Protein AF-A0A7S2ZQN1-F1 (afdb_monomer_lite)

Secondary structure (DSSP, 8-state):
--EEEEE-SSSSSS-EEEEEPPPPTTSPPPPPEEEEE-SSS-EEE-S--S---S-TT--EEEEEEE-SSSSSSPEEEEEESSS--EEE-------S-EEEEEEE-BPP--TTTTTTSTT--STT-EEEEEETTEEEEEESS-SB-TTS-----EEEEEEES-TT--EEEEEE-TTS-EEEEEE-SSSEEEEESB-TT-PPTTEESGGG-EE--TTTSS--SS--

Sequence (224 aa):
HYHVTAGDFNLDGHMDLYVVVQTAFREPRKNDLLLLNQKNGKFKVAGKHGTESPFTFEDGNTAIAFDYNEDGRMDLLVGPRNATWRLYENQTPYFGNDYVIVLVGRPRAGAQQAFANWDRHPMGAVVTVKCGDRKNAQRVGSNGQSHSVSAGTRMHFGIGKCRAEKYSISVDYLGGVSSFRLLTGRNKKVVTGLFYDQCEKGFTGMNCARKVDPCRSSGCPQGR

Structure (mmCIF, N/CA/C/O backbone):
data_AF-A0A7S2ZQN1-F1
#
_entry.id   AF-A0A7S2ZQN1-F1
#
loop_
_atom_site.group_PDB
_atom_site.id
_atom_site.type_symbol
_atom_site.label_atom_id
_atom_site.label_alt_id
_atom_site.label_comp_id
_atom_site.label_asym_id
_atom_site.label_entity_id
_atom_site.label_seq_id
_atom_site.pdbx_PDB_ins_code
_atom_site.Cartn_x
_atom_site.Cartn_y
_atom_site.Cartn_z
_atom_site.occupancy
_atom_site.B_iso_or_equiv
_atom_site.auth_seq_id
_atom_site.auth_comp_id
_atom_site.auth_asym_id
_atom_site.auth_atom_id
_atom_site.pdbx_PDB_model_num
ATOM 1 N N . HIS A 1 1 ? 18.246 -13.317 -5.450 1.00 52.78 1 HIS A N 1
ATOM 2 C CA . HIS A 1 1 ? 17.364 -12.588 -4.528 1.00 52.78 1 HIS A CA 1
ATOM 3 C C . HIS A 1 1 ? 16.303 -11.863 -5.330 1.00 52.78 1 HIS A C 1
ATOM 5 O O . HIS A 1 1 ? 16.648 -11.014 -6.135 1.00 52.78 1 HIS A O 1
ATOM 11 N N . TYR A 1 2 ? 15.038 -12.232 -5.143 1.00 65.00 2 TYR A N 1
ATOM 12 C CA . TYR A 1 2 ? 13.896 -11.490 -5.676 1.00 65.00 2 TYR A CA 1
ATOM 13 C C . TYR A 1 2 ? 13.367 -10.601 -4.556 1.00 65.00 2 TYR A C 1
ATOM 15 O O . TYR A 1 2 ? 13.302 -11.067 -3.419 1.00 65.00 2 TYR A O 1
ATOM 23 N N . HIS A 1 3 ? 13.030 -9.347 -4.851 1.00 81.12 3 HIS A N 1
ATOM 24 C CA . HIS A 1 3 ? 12.374 -8.476 -3.880 1.00 81.12 3 HIS A CA 1
ATOM 25 C C . HIS A 1 3 ? 10.891 -8.373 -4.212 1.00 81.12 3 HIS A C 1
ATOM 27 O O . HIS A 1 3 ? 10.538 -8.213 -5.375 1.00 81.12 3 HIS A O 1
ATOM 33 N N . VAL A 1 4 ? 10.024 -8.457 -3.205 1.00 86.88 4 VAL A N 1
ATOM 34 C CA . VAL A 1 4 ? 8.572 -8.370 -3.387 1.00 86.88 4 VAL A CA 1
ATOM 35 C C . VAL A 1 4 ? 8.020 -7.289 -2.474 1.00 86.88 4 VAL A C 1
ATOM 37 O O . VAL A 1 4 ? 8.396 -7.222 -1.304 1.00 86.88 4 VAL A O 1
ATOM 40 N N . THR A 1 5 ? 7.129 -6.453 -3.000 1.00 87.56 5 THR A N 1
ATOM 41 C CA . THR A 1 5 ? 6.310 -5.536 -2.202 1.00 87.56 5 THR A CA 1
ATOM 42 C C . THR A 1 5 ? 4.838 -5.704 -2.563 1.00 87.56 5 THR A C 1
ATOM 44 O O . THR A 1 5 ? 4.507 -5.969 -3.719 1.00 87.56 5 THR A O 1
ATOM 47 N N . ALA A 1 6 ? 3.963 -5.613 -1.565 1.00 88.75 6 ALA A N 1
ATOM 48 C CA . ALA A 1 6 ? 2.524 -5.748 -1.746 1.00 88.75 6 ALA A CA 1
ATOM 49 C C . ALA A 1 6 ? 1.830 -4.380 -1.711 1.00 88.75 6 ALA A C 1
ATOM 51 O O . ALA A 1 6 ? 2.156 -3.531 -0.879 1.00 88.75 6 ALA A O 1
ATOM 52 N N . GLY A 1 7 ? 0.833 -4.198 -2.573 1.00 87.75 7 GLY A N 1
ATOM 53 C CA . GLY A 1 7 ? 0.007 -2.993 -2.648 1.00 87.75 7 GLY A CA 1
ATOM 54 C C . GLY A 1 7 ? -1.282 -3.265 -3.417 1.00 87.75 7 GLY A C 1
ATOM 55 O O . GLY A 1 7 ? -1.344 -4.230 -4.160 1.00 87.75 7 GLY A O 1
ATOM 56 N N . ASP A 1 8 ? -2.315 -2.449 -3.237 1.00 88.38 8 ASP A N 1
ATOM 57 C CA . ASP A 1 8 ? -3.510 -2.469 -4.096 1.00 88.38 8 ASP A CA 1
ATOM 58 C C . ASP A 1 8 ? -3.247 -1.510 -5.272 1.00 88.38 8 ASP A C 1
ATOM 60 O O . ASP A 1 8 ? -3.527 -0.314 -5.180 1.00 88.38 8 ASP A O 1
ATOM 64 N N . PHE A 1 9 ? -2.564 -1.990 -6.320 1.00 90.38 9 PHE A N 1
ATOM 65 C CA . PHE A 1 9 ? -2.029 -1.128 -7.388 1.00 90.38 9 PHE A CA 1
ATOM 66 C C . PHE A 1 9 ? -3.098 -0.720 -8.405 1.00 90.38 9 PHE A C 1
ATOM 68 O O . PHE A 1 9 ? -2.940 0.300 -9.079 1.00 90.38 9 PHE A O 1
ATOM 75 N N . ASN A 1 10 ? -4.177 -1.499 -8.518 1.00 88.50 10 ASN A N 1
ATOM 76 C CA . ASN A 1 10 ? -5.312 -1.221 -9.401 1.00 88.50 10 ASN A CA 1
ATOM 77 C C . ASN A 1 10 ? -6.567 -0.722 -8.652 1.00 88.50 10 ASN A C 1
ATOM 79 O O . ASN A 1 10 ? -7.604 -0.494 -9.281 1.00 88.50 10 ASN A O 1
ATOM 83 N N . LEU A 1 11 ? -6.466 -0.525 -7.334 1.00 83.06 11 LEU A N 1
ATOM 84 C CA . LEU A 1 11 ? -7.532 -0.060 -6.446 1.00 83.06 11 LEU A CA 1
ATOM 85 C C . LEU A 1 11 ? -8.771 -0.945 -6.430 1.00 83.06 11 LEU A C 1
ATOM 87 O O . LEU A 1 11 ? -9.876 -0.438 -6.240 1.00 83.06 11 LEU A O 1
ATOM 91 N N . ASP A 1 12 ? -8.636 -2.251 -6.631 1.00 83.75 12 ASP A N 1
ATOM 92 C CA . ASP A 1 12 ? -9.769 -3.173 -6.666 1.00 83.75 12 ASP A CA 1
ATOM 93 C C . ASP A 1 12 ? -10.143 -3.764 -5.294 1.00 83.75 12 ASP A C 1
ATOM 95 O O . ASP A 1 12 ? -11.111 -4.536 -5.197 1.00 83.75 12 ASP A O 1
ATOM 99 N N . GLY A 1 13 ? -9.422 -3.357 -4.242 1.00 81.31 13 GLY A N 1
ATOM 100 C CA . GLY A 1 13 ? -9.599 -3.787 -2.859 1.00 81.31 13 GLY A CA 1
ATOM 101 C C . GLY A 1 13 ? -8.808 -5.042 -2.487 1.00 81.31 13 GLY A C 1
ATOM 102 O O . GLY A 1 13 ? -8.934 -5.510 -1.349 1.00 81.31 13 GLY A O 1
ATOM 103 N N . HIS A 1 14 ? -8.016 -5.601 -3.405 1.00 85.81 14 HIS A N 1
ATOM 104 C CA . HIS A 1 14 ? -7.198 -6.787 -3.174 1.00 85.81 14 HIS A CA 1
ATOM 105 C C . HIS A 1 14 ? -5.709 -6.457 -3.268 1.00 85.81 14 HIS A C 1
ATOM 107 O O . HIS A 1 14 ? -5.274 -5.592 -4.013 1.00 85.81 14 HIS A O 1
ATOM 113 N N . MET A 1 15 ? -4.907 -7.161 -2.467 1.00 88.31 15 MET A N 1
ATOM 114 C CA . MET A 1 15 ? -3.458 -6.979 -2.485 1.00 88.31 15 MET A CA 1
ATOM 115 C C . MET A 1 15 ? -2.866 -7.644 -3.728 1.00 88.31 15 MET A C 1
ATOM 117 O O . MET A 1 15 ? -2.947 -8.869 -3.870 1.00 88.31 15 MET A O 1
ATOM 121 N N . ASP A 1 16 ? -2.246 -6.830 -4.569 1.00 92.38 16 ASP A N 1
ATOM 122 C CA . ASP A 1 16 ? -1.384 -7.195 -5.685 1.00 92.38 16 ASP A CA 1
ATOM 123 C C . ASP A 1 16 ? 0.080 -7.293 -5.215 1.00 92.38 16 ASP A C 1
ATOM 125 O O . ASP A 1 16 ? 0.423 -6.923 -4.084 1.00 92.38 16 ASP A O 1
ATOM 129 N N . LEU A 1 17 ? 0.967 -7.785 -6.084 1.00 92.75 17 LEU A N 1
ATOM 130 C CA . LEU A 1 17 ? 2.399 -7.912 -5.796 1.00 92.75 17 LEU A CA 1
ATOM 131 C C . LEU A 1 17 ? 3.239 -7.248 -6.883 1.00 92.75 17 LEU A C 1
ATOM 133 O O . LEU A 1 17 ? 3.029 -7.491 -8.067 1.00 92.75 17 LEU A O 1
ATOM 137 N N . TYR A 1 18 ? 4.250 -6.487 -6.483 1.00 91.94 18 TYR A N 1
ATOM 138 C CA . TYR A 1 18 ? 5.324 -6.040 -7.361 1.00 91.94 18 TYR A CA 1
ATOM 139 C C . TYR A 1 18 ? 6.594 -6.831 -7.048 1.00 91.94 18 TYR A C 1
ATOM 141 O O . TYR A 1 18 ? 7.050 -6.852 -5.902 1.00 91.94 18 TYR A O 1
ATOM 149 N N . VAL A 1 19 ? 7.157 -7.492 -8.057 1.00 90.19 19 VAL A N 1
ATOM 150 C CA . VAL A 1 19 ? 8.314 -8.384 -7.946 1.00 90.19 19 VAL A CA 1
ATOM 151 C C . VAL A 1 19 ? 9.477 -7.806 -8.739 1.00 90.19 19 VAL A C 1
ATOM 153 O O . VAL A 1 19 ? 9.438 -7.753 -9.966 1.00 90.19 19 VAL A O 1
ATOM 156 N N . VAL A 1 20 ? 10.541 -7.429 -8.036 1.00 86.88 20 VAL A N 1
ATOM 157 C CA . VAL A 1 20 ? 11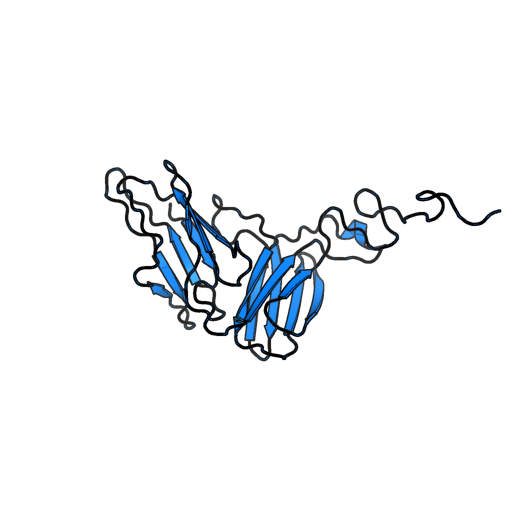.819 -7.057 -8.643 1.00 86.88 20 VAL A CA 1
ATOM 158 C C . VAL A 1 20 ? 12.513 -8.317 -9.140 1.00 86.88 20 VAL A C 1
ATOM 160 O O . VAL A 1 20 ? 12.819 -9.225 -8.354 1.00 86.88 20 VAL A O 1
ATOM 163 N N . VAL A 1 21 ? 12.766 -8.376 -10.445 1.00 85.31 21 VAL A N 1
ATOM 164 C CA . VAL A 1 21 ? 13.368 -9.547 -11.086 1.00 85.31 21 VAL A CA 1
ATOM 165 C C . VAL A 1 21 ? 14.880 -9.384 -11.114 1.00 85.31 21 VAL A C 1
ATOM 167 O O . VAL A 1 21 ? 15.423 -8.483 -11.752 1.00 85.31 21 VAL A O 1
ATOM 170 N N . GLN A 1 22 ? 15.591 -10.293 -10.443 1.00 76.31 22 GLN A N 1
ATOM 171 C CA . GLN A 1 22 ? 17.043 -10.305 -10.537 1.00 76.31 22 GLN A CA 1
ATOM 172 C C . GLN A 1 22 ? 17.482 -10.785 -11.918 1.00 76.31 22 GLN A C 1
ATOM 174 O O . GLN A 1 22 ? 17.030 -11.813 -12.427 1.00 76.31 22 GLN A O 1
ATOM 179 N N . THR A 1 23 ? 18.419 -10.043 -12.491 1.00 74.38 23 THR A N 1
ATOM 180 C CA . THR A 1 23 ? 19.091 -10.399 -13.735 1.00 74.38 23 THR A CA 1
ATOM 181 C C . THR A 1 23 ? 20.452 -11.012 -13.413 1.00 74.38 23 THR A C 1
ATOM 183 O O . THR A 1 23 ? 21.094 -10.625 -12.434 1.00 74.38 23 THR A O 1
ATOM 186 N N . ALA A 1 24 ? 20.867 -12.020 -14.183 1.00 72.50 24 ALA A N 1
ATOM 187 C CA . ALA A 1 24 ? 22.177 -12.635 -14.003 1.00 72.50 24 ALA A CA 1
ATOM 188 C C . ALA A 1 24 ? 23.297 -11.652 -14.388 1.00 72.50 24 ALA A C 1
ATOM 190 O O . ALA A 1 24 ? 23.096 -10.729 -15.175 1.00 72.50 24 ALA A O 1
ATOM 191 N N . PHE A 1 25 ? 24.487 -11.844 -13.820 1.00 67.69 25 PHE A N 1
ATOM 192 C CA . PHE A 1 25 ? 25.634 -10.982 -14.092 1.00 67.69 25 PHE A CA 1
ATOM 193 C C . PHE A 1 25 ? 25.953 -10.964 -15.596 1.00 67.69 25 PHE A C 1
ATOM 195 O O . PHE A 1 25 ? 26.155 -12.025 -16.179 1.00 67.69 25 PHE A O 1
ATOM 202 N N . ARG A 1 26 ? 26.028 -9.762 -16.190 1.00 70.12 26 ARG A N 1
ATOM 203 C CA . ARG A 1 26 ? 26.250 -9.503 -17.632 1.00 70.12 26 ARG A CA 1
ATOM 204 C C . ARG A 1 26 ? 25.096 -9.869 -18.576 1.00 70.12 26 ARG A C 1
ATOM 206 O O . ARG A 1 26 ? 25.279 -9.774 -19.785 1.00 70.12 26 ARG A O 1
ATOM 213 N N . GLU A 1 27 ? 23.919 -10.201 -18.055 1.00 76.38 27 GLU A N 1
ATOM 214 C CA . GLU A 1 27 ? 22.708 -10.338 -18.871 1.00 76.38 27 GLU A CA 1
ATOM 215 C C . GLU A 1 27 ? 21.928 -9.011 -18.942 1.00 76.38 27 GLU A C 1
ATOM 217 O O . GLU A 1 27 ? 21.996 -8.210 -18.004 1.00 76.38 27 GLU A O 1
ATOM 222 N N . PRO A 1 28 ? 21.161 -8.760 -20.020 1.00 75.12 28 PRO A N 1
ATOM 223 C CA . PRO A 1 28 ? 20.266 -7.609 -20.095 1.00 75.12 28 PRO A CA 1
ATOM 224 C C . PRO A 1 28 ? 19.220 -7.622 -18.977 1.00 75.12 28 PRO A C 1
ATOM 226 O O . PRO A 1 28 ? 18.584 -8.656 -18.741 1.00 75.12 28 PRO A O 1
ATOM 229 N N . ARG A 1 29 ? 19.004 -6.471 -18.319 1.00 77.31 29 ARG A N 1
ATOM 230 C CA . ARG A 1 29 ? 17.998 -6.320 -17.255 1.00 77.31 29 ARG A CA 1
ATOM 231 C C . ARG A 1 29 ? 16.632 -6.832 -17.717 1.00 77.31 29 ARG A C 1
ATOM 233 O O . ARG A 1 29 ? 16.057 -6.334 -18.682 1.00 77.31 29 ARG A O 1
ATOM 240 N N . LYS A 1 30 ? 16.098 -7.808 -16.982 1.00 81.50 30 LYS A N 1
ATOM 241 C CA . LYS A 1 30 ? 14.710 -8.252 -17.111 1.00 81.50 30 LYS A CA 1
ATOM 242 C C . LYS A 1 30 ? 13.777 -7.219 -16.487 1.00 81.50 30 LYS A C 1
ATOM 244 O O . LYS A 1 30 ? 14.119 -6.583 -15.490 1.00 81.50 30 LYS A O 1
ATOM 249 N N . ASN A 1 31 ? 12.590 -7.089 -17.070 1.00 85.00 31 ASN A N 1
ATOM 250 C CA . ASN A 1 31 ? 11.539 -6.268 -16.489 1.00 85.00 31 ASN A CA 1
ATOM 251 C C . ASN A 1 31 ? 11.088 -6.868 -15.157 1.00 85.00 31 ASN A C 1
ATOM 253 O O . ASN A 1 31 ? 10.987 -8.090 -15.015 1.00 85.00 31 ASN A O 1
ATOM 257 N N . ASP A 1 32 ? 10.801 -5.983 -14.209 1.00 89.06 32 ASP A N 1
ATOM 258 C CA . ASP A 1 32 ? 10.082 -6.341 -12.995 1.00 89.06 32 ASP A CA 1
ATOM 259 C C . ASP A 1 32 ? 8.665 -6.824 -13.357 1.00 89.06 32 ASP A C 1
ATOM 261 O O . ASP A 1 32 ? 8.220 -6.676 -14.495 1.00 89.06 32 ASP A O 1
ATOM 265 N N . LEU A 1 33 ? 7.966 -7.453 -12.413 1.00 92.00 33 LEU A N 1
ATOM 266 C CA . LEU A 1 33 ? 6.616 -7.969 -12.635 1.00 92.00 33 LEU A CA 1
ATOM 267 C C . LEU A 1 33 ? 5.629 -7.287 -11.699 1.00 92.00 33 LEU A C 1
ATOM 269 O O . LEU A 1 33 ? 5.800 -7.325 -10.483 1.00 92.00 33 LEU A O 1
ATOM 273 N N . LEU A 1 34 ? 4.540 -6.770 -12.256 1.00 94.12 34 LEU A N 1
ATOM 274 C CA . LEU A 1 34 ? 3.336 -6.449 -11.499 1.00 94.12 34 LEU A CA 1
ATOM 275 C C . LEU A 1 34 ? 2.345 -7.615 -11.624 1.00 94.12 34 LEU A C 1
ATOM 277 O O . LEU A 1 34 ? 1.926 -7.975 -12.721 1.00 94.12 34 LEU A O 1
ATOM 281 N N . LEU A 1 35 ? 1.987 -8.230 -10.503 1.00 95.62 35 LEU A N 1
ATOM 282 C CA . LEU A 1 35 ? 1.095 -9.380 -10.402 1.00 95.62 35 LEU A CA 1
ATOM 283 C C . LEU A 1 35 ? -0.235 -8.939 -9.787 1.00 95.62 35 LEU A C 1
ATOM 285 O O . LEU A 1 35 ? -0.306 -8.666 -8.591 1.00 95.62 35 LEU A O 1
ATOM 289 N N . LEU A 1 36 ? -1.290 -8.916 -10.601 1.00 95.00 36 LEU A N 1
ATOM 290 C CA . LEU A 1 36 ? -2.632 -8.502 -10.200 1.00 95.00 36 LEU A CA 1
ATOM 291 C C . LEU A 1 36 ? -3.427 -9.672 -9.626 1.00 95.00 36 LEU A C 1
ATOM 293 O O . LEU A 1 36 ? -3.592 -10.709 -10.284 1.00 95.00 36 LEU A O 1
ATOM 297 N N . ASN A 1 37 ? -3.956 -9.504 -8.423 1.00 94.62 37 ASN A N 1
ATOM 298 C CA . ASN A 1 37 ? -4.732 -10.514 -7.723 1.00 94.62 37 ASN A CA 1
ATOM 299 C C . ASN A 1 37 ? -6.067 -10.775 -8.434 1.00 94.62 37 ASN A C 1
ATOM 301 O O . ASN A 1 37 ? -6.852 -9.868 -8.687 1.00 94.62 37 ASN A O 1
ATOM 305 N N . GLN A 1 38 ? -6.342 -12.037 -8.767 1.00 94.75 38 GLN A N 1
ATOM 306 C CA . GLN A 1 38 ? -7.558 -12.439 -9.485 1.00 94.75 38 GLN A CA 1
ATOM 307 C C . GLN A 1 38 ? -8.692 -12.889 -8.550 1.00 94.75 38 GLN A C 1
ATOM 309 O O . GLN A 1 38 ? -9.687 -13.444 -9.015 1.00 94.75 38 GLN A O 1
ATOM 314 N N . LYS A 1 39 ? -8.563 -12.674 -7.232 1.00 91.12 39 LYS A N 1
ATOM 315 C CA . LYS A 1 39 ? -9.606 -12.951 -6.217 1.00 91.12 39 LYS A CA 1
ATOM 316 C C . LYS A 1 39 ? -9.986 -14.431 -6.081 1.00 91.12 39 LYS A C 1
ATOM 318 O O . LYS A 1 39 ? -10.963 -14.768 -5.425 1.00 91.12 39 LYS A O 1
ATOM 323 N N . ASN A 1 40 ? -9.198 -15.319 -6.680 1.00 92.50 40 ASN A N 1
ATOM 324 C CA . ASN A 1 40 ? -9.400 -16.770 -6.708 1.00 92.50 40 ASN A CA 1
ATOM 325 C C . ASN A 1 40 ? -8.125 -17.539 -6.312 1.00 92.50 40 ASN A C 1
ATOM 327 O O . ASN A 1 40 ? -7.932 -18.686 -6.713 1.00 92.50 40 ASN A O 1
ATOM 331 N N . GLY A 1 41 ? -7.221 -16.879 -5.580 1.00 90.00 41 GLY A N 1
ATOM 332 C CA . GLY A 1 41 ? -5.917 -17.428 -5.198 1.00 90.00 41 GLY A CA 1
ATOM 333 C C . GLY A 1 41 ? -4.877 -17.445 -6.323 1.00 90.00 41 GLY A C 1
ATOM 334 O O . GLY A 1 41 ? -3.782 -17.961 -6.117 1.00 90.00 41 GLY A O 1
ATOM 335 N N . LYS A 1 42 ? -5.188 -16.889 -7.503 1.00 95.75 42 LYS A N 1
ATOM 336 C CA . LYS A 1 42 ? -4.250 -16.752 -8.626 1.00 95.75 42 LYS A CA 1
ATOM 337 C C . LYS A 1 42 ? -3.890 -15.290 -8.874 1.00 95.75 42 LYS A C 1
ATOM 339 O O . LYS A 1 42 ? -4.644 -14.379 -8.535 1.00 95.75 42 LYS A O 1
ATOM 344 N N . PHE A 1 43 ? -2.755 -15.091 -9.537 1.00 96.44 43 PHE A N 1
ATOM 345 C CA . PHE A 1 43 ? -2.292 -13.790 -10.003 1.00 96.44 43 PHE A CA 1
ATOM 346 C C . PHE A 1 43 ? -2.191 -13.766 -11.526 1.00 96.44 43 PHE A C 1
ATOM 348 O O . PHE A 1 43 ? -1.845 -14.770 -12.152 1.00 96.44 43 PHE A O 1
ATOM 355 N N . LYS A 1 44 ? -2.468 -12.604 -12.115 1.00 96.06 44 LYS A N 1
ATOM 356 C CA . LYS A 1 44 ? -2.241 -12.316 -13.530 1.00 96.06 44 LYS A CA 1
ATOM 357 C C . LYS A 1 44 ? -1.079 -11.338 -13.650 1.00 96.06 44 LYS A C 1
ATOM 359 O O . LYS A 1 44 ? -1.096 -10.296 -13.007 1.00 96.06 44 LYS A O 1
ATOM 364 N N . VAL A 1 45 ? -0.102 -11.644 -14.497 1.00 94.69 45 VAL A N 1
ATOM 365 C CA . VAL A 1 45 ? 0.961 -10.690 -14.839 1.00 94.69 45 VAL A CA 1
ATOM 366 C C . VAL A 1 45 ? 0.318 -9.520 -15.588 1.00 94.69 45 VAL A C 1
ATOM 368 O O . VAL A 1 45 ? -0.365 -9.725 -16.598 1.00 94.69 45 VAL A O 1
ATOM 371 N N . ALA A 1 46 ? 0.470 -8.306 -15.063 1.00 91.44 46 ALA A N 1
ATOM 372 C CA . ALA A 1 46 ? 0.107 -7.094 -15.779 1.00 91.44 46 ALA A CA 1
ATOM 373 C C . ALA A 1 46 ? 0.948 -6.999 -17.060 1.00 91.44 46 ALA A C 1
ATOM 375 O O . ALA A 1 46 ? 2.030 -7.573 -17.146 1.00 91.44 46 ALA A O 1
ATOM 376 N N . GLY A 1 47 ? 0.448 -6.295 -18.074 1.00 85.69 47 GLY A N 1
ATOM 377 C CA . GLY A 1 47 ? 1.251 -5.994 -19.259 1.00 85.69 47 GLY A CA 1
ATOM 378 C C . GLY A 1 47 ? 2.385 -5.015 -18.931 1.00 85.69 47 GLY A C 1
ATOM 379 O O . GLY A 1 47 ? 3.019 -5.085 -17.882 1.00 85.69 47 GLY A O 1
ATOM 380 N N . LYS A 1 48 ? 2.613 -4.041 -19.812 1.00 84.06 48 LYS A N 1
ATOM 381 C CA . LYS A 1 48 ? 3.506 -2.921 -19.486 1.00 84.06 48 LYS A CA 1
ATOM 382 C C . LYS A 1 48 ? 2.942 -2.139 -18.298 1.00 84.06 48 LYS A C 1
ATOM 384 O O . LYS A 1 48 ? 1.789 -1.713 -18.350 1.00 84.06 48 LYS A O 1
ATOM 389 N N . HIS A 1 49 ? 3.747 -1.972 -17.253 1.00 87.06 49 HIS A N 1
ATOM 390 C CA . HIS A 1 49 ? 3.381 -1.246 -16.029 1.00 87.06 49 HIS A CA 1
ATOM 391 C C . HIS A 1 49 ? 4.211 0.029 -15.819 1.00 87.06 49 HIS A C 1
ATOM 393 O O . HIS A 1 49 ? 4.011 0.721 -14.827 1.00 87.06 49 HIS A O 1
ATOM 399 N N . GLY A 1 50 ? 5.112 0.372 -16.746 1.00 87.00 50 GLY A N 1
ATOM 400 C CA . GLY A 1 50 ? 5.776 1.679 -16.779 1.00 87.00 50 GLY A CA 1
ATOM 401 C C . GLY A 1 50 ? 6.981 1.822 -15.849 1.00 87.00 50 GLY A C 1
ATOM 402 O O . GLY A 1 50 ? 7.535 2.913 -15.752 1.00 87.00 50 GLY A O 1
ATOM 403 N N . THR A 1 51 ? 7.397 0.750 -15.167 1.00 87.12 51 THR A N 1
ATOM 404 C CA . THR A 1 51 ? 8.591 0.748 -14.298 1.00 87.12 51 THR A CA 1
ATOM 405 C C . THR A 1 51 ? 9.797 0.069 -14.948 1.00 87.12 51 THR A C 1
ATOM 407 O O . THR A 1 51 ? 10.781 -0.260 -14.278 1.00 87.12 51 THR A O 1
ATOM 410 N N . GLU A 1 52 ? 9.731 -0.163 -16.260 1.00 80.75 52 GLU A N 1
ATOM 411 C CA . GLU A 1 52 ? 10.828 -0.720 -17.034 1.00 80.75 52 GLU A CA 1
ATOM 412 C C . GLU A 1 52 ? 12.066 0.186 -16.949 1.00 80.75 52 GLU A C 1
ATOM 414 O O . GLU A 1 52 ? 11.998 1.411 -17.058 1.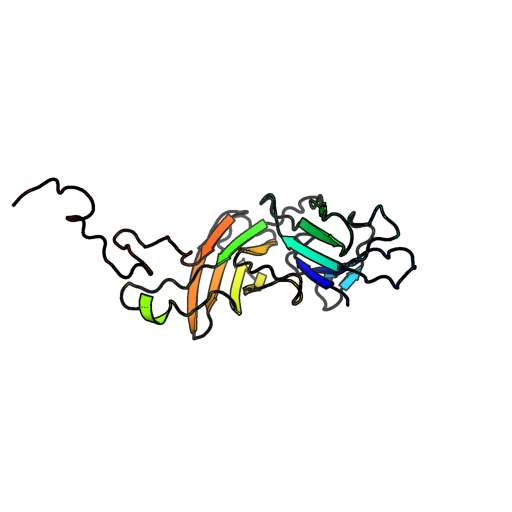00 80.75 52 GLU A O 1
ATOM 419 N N . SER A 1 53 ? 13.230 -0.432 -16.759 1.00 74.75 53 SER A N 1
ATOM 420 C CA . SER A 1 53 ? 14.501 0.288 -16.737 1.00 74.75 53 SER A CA 1
ATOM 421 C C . SER A 1 53 ? 14.831 0.846 -18.114 1.00 74.75 53 SER A C 1
ATOM 423 O O . SER A 1 53 ? 14.893 0.063 -19.064 1.00 74.75 53 SER A O 1
ATOM 425 N N . PRO A 1 54 ? 15.189 2.132 -18.239 1.00 72.81 54 PRO A N 1
ATOM 426 C CA . PRO A 1 54 ? 15.810 2.613 -19.467 1.00 72.81 54 PRO A CA 1
ATOM 427 C C . PRO A 1 54 ? 17.262 2.118 -19.618 1.00 72.81 54 PRO A C 1
ATOM 429 O O . PRO A 1 54 ? 17.856 2.277 -20.680 1.00 72.81 54 PRO A O 1
ATOM 432 N N . PHE A 1 55 ? 17.842 1.505 -18.578 1.00 73.62 55 PHE A N 1
ATOM 433 C CA . PHE A 1 55 ? 19.236 1.061 -18.549 1.00 73.62 55 PHE A CA 1
ATOM 434 C C . PHE A 1 55 ? 19.360 -0.463 -18.504 1.00 73.62 55 PHE A C 1
ATOM 436 O O . PHE A 1 55 ? 18.752 -1.130 -17.662 1.00 73.62 55 PHE A O 1
ATOM 443 N N . THR A 1 56 ? 20.212 -0.998 -19.378 1.00 68.12 56 THR A N 1
ATOM 444 C CA . THR A 1 56 ? 20.404 -2.440 -19.599 1.00 68.12 56 THR A CA 1
ATOM 445 C C . THR A 1 56 ? 21.193 -3.142 -18.489 1.00 68.12 56 THR A C 1
ATOM 447 O O . THR A 1 56 ? 20.988 -4.333 -18.281 1.00 68.12 56 THR A O 1
ATOM 450 N N . PHE A 1 57 ? 22.062 -2.424 -17.766 1.00 68.06 57 PHE A N 1
ATOM 451 C CA . PHE A 1 57 ? 23.018 -2.993 -16.795 1.00 68.06 57 PHE A CA 1
ATOM 452 C C . PHE A 1 57 ? 22.758 -2.572 -15.339 1.00 68.06 57 PHE A C 1
ATOM 454 O O . PHE A 1 57 ? 23.660 -2.583 -14.498 1.00 68.06 57 PHE A O 1
ATOM 461 N N . GLU A 1 58 ? 21.527 -2.168 -15.032 1.00 74.12 58 GLU A N 1
ATOM 462 C CA . GLU A 1 58 ? 21.131 -1.904 -13.651 1.00 74.12 58 GLU A CA 1
ATOM 463 C C . GLU A 1 58 ? 20.788 -3.196 -12.917 1.00 74.12 58 GLU A C 1
ATOM 465 O O . GLU A 1 58 ? 19.986 -4.011 -13.379 1.00 74.12 58 GLU A O 1
ATOM 470 N N . ASP A 1 59 ? 21.344 -3.339 -11.721 1.00 70.25 59 ASP A N 1
ATOM 471 C CA . ASP A 1 59 ? 21.031 -4.451 -10.841 1.00 70.25 59 ASP A CA 1
ATOM 472 C C . ASP A 1 59 ? 19.744 -4.146 -10.075 1.00 70.25 59 ASP A C 1
ATOM 474 O O . ASP A 1 59 ? 19.765 -3.396 -9.093 1.00 70.25 59 ASP A O 1
ATOM 478 N N . GLY A 1 60 ? 18.629 -4.751 -10.492 1.00 68.12 60 GLY A N 1
ATOM 479 C CA . GLY A 1 60 ? 17.379 -4.724 -9.729 1.00 68.12 60 GLY A CA 1
ATOM 480 C C . GLY A 1 60 ? 17.606 -5.199 -8.288 1.00 68.12 60 GLY A C 1
ATOM 481 O O . GLY A 1 60 ? 18.214 -6.248 -8.069 1.00 68.12 60 GLY A O 1
ATOM 482 N N . ASN A 1 61 ? 17.158 -4.409 -7.306 1.00 75.62 61 ASN A N 1
ATOM 483 C CA . ASN A 1 61 ? 17.429 -4.664 -5.888 1.00 75.62 61 ASN A CA 1
ATOM 484 C C . ASN A 1 61 ? 16.182 -4.584 -5.014 1.00 75.62 61 ASN A C 1
ATOM 486 O O . ASN A 1 61 ? 15.798 -5.565 -4.388 1.00 75.62 61 ASN A O 1
ATOM 490 N N . THR A 1 62 ? 15.559 -3.410 -4.957 1.00 82.25 62 THR A N 1
ATOM 491 C CA . THR A 1 62 ? 14.514 -3.102 -3.983 1.00 82.25 62 THR A CA 1
ATOM 492 C C . THR A 1 62 ? 13.395 -2.299 -4.626 1.00 82.25 62 THR A C 1
ATOM 494 O O . THR A 1 62 ? 13.616 -1.511 -5.546 1.00 82.25 62 THR A O 1
ATOM 497 N N . ALA A 1 63 ? 12.185 -2.531 -4.130 1.00 85.62 63 ALA A N 1
ATOM 498 C CA . ALA A 1 63 ? 11.017 -1.728 -4.429 1.00 85.62 63 ALA A CA 1
ATOM 499 C C . ALA A 1 63 ? 10.212 -1.528 -3.144 1.00 85.62 63 ALA A C 1
ATOM 501 O O . ALA A 1 63 ? 10.054 -2.467 -2.358 1.00 85.62 63 ALA A O 1
ATOM 502 N N . ILE A 1 64 ? 9.698 -0.319 -2.950 1.00 86.12 64 ILE A N 1
ATOM 503 C CA . ILE A 1 64 ? 8.830 0.051 -1.834 1.00 86.12 64 ILE A CA 1
ATOM 504 C C . ILE A 1 64 ? 7.536 0.602 -2.421 1.00 86.12 64 ILE A C 1
ATOM 506 O O . ILE A 1 64 ? 7.576 1.527 -3.230 1.00 86.12 64 ILE A O 1
ATOM 510 N N . ALA A 1 65 ? 6.406 0.040 -1.997 1.00 87.88 65 ALA A N 1
ATOM 511 C CA . ALA A 1 65 ? 5.080 0.522 -2.352 1.00 87.88 65 ALA A CA 1
ATOM 512 C C . ALA A 1 65 ? 4.535 1.464 -1.269 1.00 87.88 65 ALA A C 1
ATOM 514 O O . ALA A 1 65 ? 4.468 1.085 -0.094 1.00 87.88 65 ALA A O 1
ATOM 515 N N . PHE A 1 66 ? 4.165 2.685 -1.652 1.00 85.81 66 PHE A N 1
ATOM 516 C CA . PHE A 1 66 ? 3.451 3.636 -0.794 1.00 85.81 66 PHE A CA 1
ATOM 517 C C . PHE A 1 66 ? 2.741 4.698 -1.641 1.00 85.81 66 PHE A C 1
ATOM 519 O O . PHE A 1 66 ? 3.226 5.055 -2.700 1.00 85.81 66 PHE A O 1
ATOM 526 N N . ASP A 1 67 ? 1.616 5.213 -1.154 1.00 86.75 67 ASP A N 1
ATOM 527 C CA . ASP A 1 67 ? 0.896 6.354 -1.740 1.00 86.75 67 ASP A CA 1
ATOM 528 C C . ASP A 1 67 ? 1.607 7.660 -1.327 1.00 86.75 67 ASP A C 1
ATOM 530 O O . ASP A 1 67 ? 1.446 8.115 -0.182 1.00 86.75 67 ASP A O 1
ATOM 534 N N . TYR A 1 68 ? 2.488 8.190 -2.188 1.00 88.12 68 TYR A N 1
ATOM 535 C CA . TYR A 1 68 ? 3.396 9.296 -1.832 1.00 88.12 68 TYR A CA 1
ATOM 536 C C . TYR A 1 68 ? 2.708 10.660 -1.861 1.00 88.12 68 TYR A C 1
ATOM 538 O O . TYR A 1 68 ? 3.061 11.533 -1.065 1.00 88.12 68 TYR A O 1
ATOM 546 N N . ASN A 1 69 ? 1.755 10.846 -2.774 1.00 89.19 69 ASN A N 1
ATOM 547 C CA . ASN A 1 69 ? 1.036 12.104 -2.985 1.00 89.19 69 ASN A CA 1
ATOM 548 C C . ASN A 1 69 ? -0.330 12.138 -2.267 1.00 89.19 69 ASN A C 1
ATOM 550 O O . ASN A 1 69 ? -1.012 13.160 -2.294 1.00 89.19 69 ASN A O 1
ATOM 554 N N . GLU A 1 70 ? -0.686 11.061 -1.561 1.00 84.88 70 GLU A N 1
ATOM 555 C CA . GLU A 1 70 ? -1.932 10.890 -0.805 1.00 84.88 70 GLU A CA 1
ATOM 556 C C . GLU A 1 70 ? -3.198 10.872 -1.681 1.00 84.88 70 GLU A C 1
ATOM 558 O O . GLU A 1 70 ? -4.298 11.167 -1.197 1.00 84.88 70 GLU A O 1
ATOM 563 N N . ASP A 1 71 ? -3.066 10.513 -2.959 1.00 84.44 71 ASP A N 1
ATOM 564 C CA . ASP A 1 71 ? -4.177 10.471 -3.914 1.00 84.44 71 ASP A CA 1
ATOM 565 C C . ASP A 1 71 ? -4.938 9.134 -3.932 1.00 84.44 71 ASP A C 1
ATOM 567 O O . ASP A 1 71 ? -5.947 8.983 -4.637 1.00 84.44 71 ASP A O 1
ATOM 571 N N . GLY A 1 72 ? -4.475 8.186 -3.114 1.00 82.44 72 GLY A N 1
ATOM 572 C CA . GLY A 1 72 ? -5.061 6.870 -2.941 1.00 82.44 72 GLY A CA 1
ATOM 573 C C . GLY A 1 72 ? -4.596 5.832 -3.941 1.00 82.44 72 GLY A C 1
ATOM 574 O O . GLY A 1 72 ? -5.065 4.702 -3.850 1.00 82.44 72 GLY A O 1
ATOM 575 N N . ARG A 1 73 ? -3.721 6.169 -4.894 1.00 87.56 73 ARG A N 1
ATOM 576 C CA . ARG A 1 73 ? -3.054 5.204 -5.770 1.00 87.56 73 ARG A CA 1
ATOM 577 C C . ARG A 1 73 ? -1.741 4.776 -5.129 1.00 87.56 73 ARG A C 1
ATOM 579 O O . ARG A 1 73 ? -1.034 5.555 -4.506 1.00 87.56 73 ARG A O 1
ATOM 586 N N . MET A 1 74 ? -1.431 3.488 -5.236 1.00 89.00 74 MET A N 1
ATOM 587 C CA . MET A 1 74 ? -0.179 2.964 -4.703 1.00 89.00 74 MET A CA 1
ATOM 588 C C . MET A 1 74 ? 0.957 3.245 -5.685 1.00 89.00 74 MET A C 1
ATOM 590 O O . MET A 1 74 ? 0.929 2.709 -6.795 1.00 89.00 74 MET A O 1
ATOM 594 N N . ASP A 1 75 ? 1.947 4.027 -5.265 1.00 91.69 75 ASP A N 1
ATOM 595 C CA . ASP A 1 75 ? 3.136 4.358 -6.052 1.00 91.69 75 ASP A CA 1
ATOM 596 C C . ASP A 1 75 ? 4.306 3.424 -5.735 1.00 91.69 75 ASP A C 1
ATOM 598 O O . ASP A 1 75 ? 4.259 2.619 -4.797 1.00 91.69 75 ASP A O 1
ATOM 602 N N . LEU A 1 76 ? 5.378 3.525 -6.526 1.00 91.19 76 LEU A N 1
ATOM 603 C CA . LEU A 1 76 ? 6.559 2.672 -6.397 1.00 91.19 76 LEU A CA 1
ATOM 604 C C . LEU A 1 76 ? 7.845 3.486 -6.328 1.00 91.19 76 LEU A C 1
ATOM 606 O O . LEU A 1 76 ? 8.185 4.214 -7.253 1.00 91.19 76 LEU A O 1
ATOM 610 N N . LEU A 1 77 ? 8.633 3.277 -5.279 1.00 88.88 77 LEU A N 1
ATOM 611 C CA . LEU A 1 77 ? 10.034 3.681 -5.239 1.00 88.88 77 LEU A CA 1
ATOM 612 C C . LEU A 1 77 ? 10.903 2.460 -5.538 1.00 88.88 77 LEU A C 1
ATOM 614 O O . LEU A 1 77 ? 10.949 1.530 -4.735 1.00 88.88 77 LEU A O 1
ATOM 618 N N . VAL A 1 78 ? 11.592 2.458 -6.678 1.00 87.19 78 VAL A N 1
ATOM 619 C CA . VAL A 1 78 ? 12.455 1.353 -7.119 1.00 87.19 78 VAL A CA 1
ATOM 620 C C . VAL A 1 78 ? 13.912 1.792 -7.067 1.00 87.19 78 VAL A C 1
ATOM 622 O O . VAL A 1 78 ? 14.312 2.766 -7.707 1.00 87.19 78 VAL A O 1
ATOM 625 N N . GLY A 1 79 ? 14.712 1.052 -6.309 1.00 82.38 79 GLY A N 1
ATOM 626 C CA . GLY A 1 79 ? 16.139 1.282 -6.146 1.00 82.38 79 GLY A CA 1
ATOM 627 C C . GLY A 1 79 ? 16.940 0.134 -6.747 1.00 82.38 79 GLY A C 1
ATOM 628 O O . GLY A 1 79 ? 16.819 -0.988 -6.256 1.00 82.38 79 GLY A O 1
ATOM 629 N N . PRO A 1 80 ? 17.759 0.354 -7.784 1.00 76.25 80 PRO A N 1
ATOM 630 C CA . PRO A 1 80 ? 18.807 -0.590 -8.163 1.00 76.25 80 PRO A CA 1
ATOM 631 C C . PRO A 1 80 ? 19.997 -0.515 -7.184 1.00 76.25 80 PRO A C 1
ATOM 633 O O . PRO A 1 80 ? 20.168 0.473 -6.471 1.00 76.25 80 PRO A O 1
ATOM 636 N N . ARG A 1 81 ? 20.846 -1.554 -7.123 1.00 74.62 81 ARG A N 1
ATOM 637 C CA . ARG A 1 81 ? 22.041 -1.558 -6.237 1.00 74.62 81 ARG A CA 1
ATOM 638 C C . ARG A 1 81 ? 23.101 -0.543 -6.655 1.00 74.62 81 ARG A C 1
ATOM 640 O O . ARG A 1 81 ? 23.834 -0.043 -5.810 1.00 74.62 81 ARG A O 1
ATOM 647 N N . ASN A 1 82 ? 23.229 -0.321 -7.956 1.00 75.06 82 ASN A N 1
ATOM 648 C CA . ASN A 1 82 ? 24.373 0.333 -8.588 1.00 75.06 82 ASN A CA 1
ATOM 649 C C . ASN A 1 82 ? 23.986 1.597 -9.370 1.00 75.06 82 ASN A C 1
ATOM 651 O O . ASN A 1 82 ? 24.788 2.087 -10.160 1.00 75.06 82 ASN A O 1
ATOM 655 N N . ALA A 1 83 ? 22.766 2.105 -9.187 1.00 78.19 83 ALA A N 1
ATOM 656 C CA . ALA A 1 83 ? 22.261 3.248 -9.938 1.00 78.19 83 ALA A CA 1
ATOM 657 C C . ALA A 1 83 ? 21.235 4.065 -9.136 1.00 78.19 83 ALA A C 1
ATOM 659 O O . ALA A 1 83 ? 20.979 3.815 -7.956 1.00 78.19 83 ALA A O 1
ATOM 660 N N . THR A 1 84 ? 20.674 5.085 -9.782 1.00 84.19 84 THR A N 1
ATOM 661 C CA . THR A 1 84 ? 19.755 6.046 -9.171 1.00 84.19 84 THR A CA 1
ATOM 662 C C . THR A 1 84 ? 18.402 5.416 -8.851 1.00 84.19 84 THR A C 1
ATOM 664 O O . THR A 1 84 ? 17.808 4.716 -9.671 1.00 84.19 84 THR A O 1
ATOM 667 N N . TRP A 1 85 ? 17.893 5.716 -7.657 1.00 85.81 85 TRP A N 1
ATOM 668 C CA . TRP A 1 85 ? 16.544 5.352 -7.237 1.00 85.81 85 TRP A CA 1
ATOM 669 C C . TRP A 1 85 ? 15.503 6.181 -7.990 1.00 85.81 85 TRP A C 1
ATOM 671 O O . TRP A 1 85 ? 15.714 7.368 -8.240 1.00 85.81 85 TRP A O 1
ATOM 681 N N . ARG A 1 86 ? 14.373 5.567 -8.342 1.00 88.56 86 ARG A N 1
ATOM 682 C CA . ARG A 1 86 ? 13.304 6.206 -9.121 1.00 88.56 86 ARG A CA 1
ATOM 683 C C . ARG A 1 86 ? 11.965 6.053 -8.423 1.00 88.56 86 ARG A C 1
ATOM 685 O O . ARG A 1 86 ? 11.607 4.948 -8.023 1.00 88.56 86 ARG A O 1
ATOM 692 N N . LEU A 1 87 ? 11.245 7.164 -8.300 1.00 91.81 87 LEU A N 1
ATOM 693 C CA . LEU A 1 87 ? 9.853 7.195 -7.870 1.00 91.81 87 LEU A CA 1
ATOM 694 C C . LEU A 1 87 ? 8.959 7.155 -9.112 1.00 91.81 87 LEU A C 1
ATOM 696 O O . LEU A 1 87 ? 9.131 7.966 -10.020 1.00 91.81 87 LEU A O 1
ATOM 700 N N . TYR A 1 88 ? 8.025 6.214 -9.137 1.00 92.69 88 TYR A N 1
ATOM 701 C CA . TYR A 1 88 ? 7.034 6.025 -10.185 1.00 92.69 88 TYR A CA 1
ATOM 702 C C . TYR A 1 88 ? 5.658 6.321 -9.609 1.00 92.69 88 TYR A C 1
ATOM 704 O O . TYR A 1 88 ? 5.172 5.573 -8.760 1.00 92.69 88 TYR A O 1
ATOM 712 N N . GLU A 1 89 ? 5.053 7.406 -10.084 1.00 94.50 89 GLU A N 1
ATOM 713 C CA . GLU A 1 89 ? 3.671 7.757 -9.774 1.00 94.50 89 GLU A CA 1
ATOM 714 C C . GLU A 1 89 ? 2.714 6.837 -10.530 1.00 94.50 89 GLU A C 1
ATOM 716 O O . GLU A 1 89 ? 2.830 6.636 -11.744 1.00 94.50 89 GLU A O 1
ATOM 721 N N . ASN A 1 90 ? 1.749 6.280 -9.811 1.00 91.94 90 ASN A N 1
ATOM 722 C CA . ASN A 1 90 ? 0.725 5.443 -10.392 1.00 91.94 90 ASN A CA 1
ATOM 723 C C . ASN A 1 90 ? -0.320 6.314 -11.096 1.00 91.94 90 ASN A C 1
ATOM 725 O O . ASN A 1 90 ? -1.065 7.068 -10.476 1.00 91.94 90 ASN A O 1
ATOM 729 N N . GLN A 1 91 ? -0.398 6.175 -12.417 1.00 90.12 91 GLN A N 1
ATOM 730 C CA . GLN A 1 91 ? -1.330 6.916 -13.272 1.00 90.12 91 GLN A CA 1
ATOM 731 C C . GLN A 1 91 ? -2.542 6.081 -13.698 1.00 90.12 91 GLN A C 1
ATOM 733 O O . GLN A 1 91 ? -3.245 6.440 -14.646 1.00 90.12 91 GLN A O 1
ATOM 738 N N . THR A 1 92 ? -2.792 4.942 -13.042 1.00 84.06 92 THR A N 1
ATOM 739 C CA . THR A 1 92 ? -3.992 4.153 -13.337 1.00 84.06 92 THR A CA 1
ATOM 740 C C . THR A 1 92 ? -5.242 5.021 -13.156 1.00 84.06 92 THR A C 1
ATOM 742 O O . THR A 1 92 ? -5.352 5.752 -12.166 1.00 84.06 92 THR A O 1
ATOM 745 N N . PRO A 1 93 ? -6.196 4.985 -14.108 1.00 80.75 93 PRO A N 1
ATOM 746 C CA . PRO A 1 93 ? -7.427 5.742 -13.970 1.00 80.75 93 PRO A CA 1
ATOM 747 C C . PRO A 1 93 ? -8.121 5.391 -12.661 1.00 80.75 93 PRO A C 1
ATOM 749 O O . PRO A 1 93 ? -8.300 4.220 -12.329 1.00 80.75 93 PRO A O 1
ATOM 752 N N . TYR A 1 94 ? -8.548 6.409 -11.923 1.00 72.88 94 TYR A N 1
ATOM 753 C CA . TYR A 1 94 ? -9.277 6.187 -10.687 1.00 72.88 94 TYR A CA 1
ATOM 754 C C . TYR A 1 94 ? -10.613 5.485 -10.984 1.00 72.88 94 TYR A C 1
ATOM 756 O O . TYR A 1 94 ? -11.546 6.087 -11.516 1.00 72.88 94 TYR A O 1
ATOM 764 N N . PHE A 1 95 ? -10.738 4.210 -10.601 1.00 70.94 95 PHE A N 1
ATOM 765 C CA . PHE A 1 95 ? -11.927 3.379 -10.858 1.00 70.94 95 PHE A CA 1
ATOM 766 C C . PHE A 1 95 ? -13.145 3.728 -9.977 1.00 70.94 95 PHE A C 1
ATOM 768 O O . PHE A 1 95 ? -14.150 3.010 -9.951 1.00 70.94 95 PHE A O 1
ATOM 775 N N . GLY A 1 96 ? -13.086 4.841 -9.239 1.00 72.00 96 GLY A N 1
ATOM 776 C CA . GLY A 1 96 ? -14.155 5.282 -8.345 1.00 72.00 96 GLY A CA 1
ATOM 777 C C . GLY A 1 96 ? -14.205 4.539 -7.009 1.00 72.00 96 GLY A C 1
ATOM 778 O O . GLY A 1 96 ? -15.199 4.689 -6.293 1.00 72.00 96 GLY A O 1
ATOM 779 N N . ASN A 1 97 ? -13.175 3.749 -6.695 1.00 80.81 97 ASN A N 1
ATOM 780 C CA . ASN A 1 97 ? -13.036 3.018 -5.441 1.00 80.81 97 ASN A CA 1
ATOM 781 C C . ASN A 1 97 ? -12.440 3.918 -4.357 1.00 80.81 97 ASN A C 1
ATOM 783 O O . ASN A 1 97 ? -11.450 4.609 -4.570 1.00 80.81 97 ASN A O 1
ATOM 787 N N . ASP A 1 98 ? -13.071 3.925 -3.192 1.00 85.69 98 ASP A N 1
ATOM 788 C CA . ASP A 1 98 ? -12.638 4.703 -2.042 1.00 85.69 98 ASP A CA 1
ATOM 789 C C . ASP A 1 98 ? -11.475 4.011 -1.343 1.00 85.69 98 ASP A C 1
ATOM 791 O O . ASP A 1 98 ? -11.338 2.784 -1.387 1.00 85.69 98 ASP A O 1
ATOM 795 N N . TYR A 1 99 ? -10.670 4.811 -0.658 1.00 87.00 99 TYR A N 1
ATOM 796 C CA . TYR A 1 99 ? -9.559 4.332 0.149 1.00 87.00 99 TYR A CA 1
ATOM 797 C C . TYR A 1 99 ? -9.592 4.936 1.552 1.00 87.00 99 TYR A C 1
ATOM 799 O O . TYR A 1 99 ? -10.286 5.919 1.836 1.00 87.00 99 TYR A O 1
ATOM 807 N N . VAL A 1 100 ? -8.831 4.331 2.456 1.00 88.81 100 VAL A N 1
ATOM 808 C CA . VAL A 1 100 ? -8.518 4.910 3.757 1.00 88.81 100 VAL A CA 1
ATOM 809 C C . VAL A 1 100 ? -7.050 4.679 4.084 1.00 88.81 100 VAL A C 1
ATOM 811 O O . VAL A 1 100 ? -6.522 3.577 3.925 1.00 88.81 100 VAL A O 1
ATOM 814 N N . ILE A 1 101 ? -6.400 5.733 4.568 1.00 87.75 101 ILE A N 1
ATOM 815 C CA . ILE A 1 101 ? -5.037 5.682 5.090 1.00 87.75 101 ILE A CA 1
ATOM 816 C C . ILE A 1 101 ? -5.129 5.616 6.609 1.00 87.75 101 ILE A C 1
ATOM 818 O O . ILE A 1 101 ? -5.690 6.512 7.243 1.00 87.75 101 ILE A O 1
ATOM 822 N N . VAL A 1 102 ? -4.572 4.566 7.206 1.00 88.00 102 VAL A N 1
ATOM 823 C CA . VAL A 1 102 ? -4.572 4.354 8.656 1.00 88.00 102 VAL A CA 1
ATOM 824 C C . VAL A 1 102 ? -3.156 4.523 9.189 1.00 88.00 102 VAL A C 1
ATOM 826 O O . VAL A 1 102 ? -2.264 3.751 8.857 1.00 88.00 102 VAL A O 1
ATOM 829 N N . LEU A 1 103 ? -2.952 5.543 10.018 1.00 86.62 103 LEU A N 1
ATOM 830 C CA . LEU A 1 103 ? -1.728 5.791 10.768 1.00 86.62 103 LEU A CA 1
ATOM 831 C C . LEU A 1 103 ? -1.852 5.145 12.152 1.00 86.62 103 LEU A C 1
ATOM 833 O O . LEU A 1 103 ? -2.579 5.639 13.018 1.00 86.62 103 LEU A O 1
ATOM 837 N N . VAL A 1 104 ? -1.143 4.041 12.363 1.00 85.44 104 VAL A N 1
ATOM 838 C CA . VAL A 1 104 ? -1.228 3.225 13.575 1.00 85.44 104 VAL A CA 1
ATOM 839 C C . VAL A 1 104 ? -0.183 3.650 14.597 1.00 85.44 104 VAL A C 1
ATOM 841 O O . VAL A 1 104 ? 0.991 3.302 14.513 1.00 85.44 104 VAL A O 1
ATOM 844 N N . GLY A 1 105 ? -0.630 4.392 15.600 1.00 79.81 105 GLY A N 1
ATOM 845 C CA . GLY A 1 105 ? 0.164 4.698 16.780 1.00 79.81 105 GLY A CA 1
ATOM 846 C C . GLY A 1 105 ? 0.080 3.587 17.824 1.00 79.81 105 GLY A C 1
ATOM 847 O O . GLY A 1 105 ? -0.597 2.571 17.648 1.00 79.81 105 GLY A O 1
ATOM 848 N N . ARG A 1 106 ? 0.728 3.807 18.964 1.00 77.19 106 ARG A N 1
ATOM 849 C CA . ARG A 1 106 ? 0.582 2.949 20.146 1.00 77.19 106 ARG A CA 1
ATOM 850 C C . ARG A 1 106 ? -0.856 2.945 20.663 1.00 77.19 106 ARG A C 1
ATOM 852 O O . ARG A 1 106 ? -1.540 3.966 20.518 1.00 77.19 106 ARG A O 1
ATOM 859 N N . PRO A 1 107 ? -1.315 1.846 21.288 1.00 73.69 107 PRO A N 1
ATOM 860 C CA . PRO A 1 107 ? -2.662 1.798 21.835 1.00 73.69 107 PRO A CA 1
ATOM 861 C C . PRO A 1 107 ? -2.842 2.903 22.877 1.00 73.69 107 PRO A C 1
ATOM 863 O O . PRO A 1 107 ? -2.007 3.080 23.765 1.00 73.69 107 PRO A O 1
ATOM 866 N N . ARG A 1 108 ? -3.949 3.649 22.777 1.00 64.44 108 ARG A N 1
ATOM 867 C CA . ARG A 1 108 ? -4.350 4.565 23.848 1.00 64.44 108 ARG A CA 1
ATOM 868 C C . ARG A 1 108 ? -4.783 3.733 25.038 1.00 64.44 108 ARG A C 1
ATOM 870 O O . ARG A 1 108 ? -5.669 2.892 24.923 1.00 64.44 108 ARG A O 1
ATOM 877 N N . ALA A 1 109 ? -4.165 3.997 26.170 1.00 55.12 109 ALA A N 1
ATOM 878 C CA . ALA A 1 109 ? -4.610 3.498 27.448 1.00 55.12 109 ALA A CA 1
ATOM 879 C C . ALA A 1 109 ? -5.064 4.713 28.261 1.00 55.12 109 ALA A C 1
ATOM 881 O O . ALA A 1 109 ? -4.428 5.765 28.178 1.00 55.12 109 ALA A O 1
ATOM 882 N N . GLY A 1 110 ? -6.143 4.588 29.037 1.00 50.78 110 GLY A N 1
ATOM 883 C CA . GLY A 1 110 ? -6.479 5.622 30.020 1.00 50.78 110 GLY A CA 1
ATOM 884 C C . GLY A 1 110 ? -5.295 5.878 30.965 1.00 50.78 110 GLY A C 1
ATOM 885 O O . GLY A 1 110 ? -4.388 5.050 31.061 1.00 50.78 110 GLY A O 1
ATOM 886 N N . ALA A 1 111 ? -5.294 7.005 31.679 1.00 43.47 111 ALA A N 1
ATOM 887 C CA . ALA A 1 111 ? -4.154 7.479 32.478 1.00 43.47 111 ALA A CA 1
ATOM 888 C C . ALA A 1 111 ? -3.515 6.431 33.425 1.00 43.47 111 ALA A C 1
ATOM 890 O O . ALA A 1 111 ? -2.313 6.497 33.665 1.00 43.47 111 ALA A O 1
ATOM 891 N N . GLN A 1 112 ? -4.264 5.437 33.927 1.00 42.44 112 GLN A N 1
ATOM 892 C CA . GLN A 1 112 ? -3.713 4.337 34.739 1.00 42.44 112 GLN A CA 1
ATOM 893 C C . GLN A 1 112 ? -3.020 3.210 33.945 1.00 42.44 112 GLN A C 1
ATOM 895 O O . GLN A 1 112 ? -2.209 2.482 34.506 1.00 42.44 112 GLN A O 1
ATOM 900 N N . GLN A 1 113 ? -3.312 3.039 32.655 1.00 49.25 113 GLN A N 1
ATOM 901 C CA . GLN A 1 113 ? -2.817 1.929 31.825 1.00 49.25 113 GLN A CA 1
ATOM 902 C C . GLN A 1 113 ? -1.696 2.357 30.857 1.00 49.25 113 GLN A C 1
ATOM 904 O O . GLN A 1 113 ? -1.150 1.523 30.133 1.00 49.25 113 GLN A O 1
ATOM 909 N N . ALA A 1 114 ? -1.342 3.650 30.833 1.00 48.69 114 ALA A N 1
ATOM 910 C CA . ALA A 1 114 ? -0.348 4.217 29.917 1.00 48.69 114 ALA A CA 1
ATOM 911 C C . ALA A 1 114 ? 1.052 3.597 30.097 1.00 48.69 114 ALA A C 1
ATOM 913 O O . ALA A 1 114 ? 1.774 3.419 29.119 1.00 48.69 114 ALA A O 1
ATOM 914 N N . PHE A 1 115 ? 1.398 3.181 31.321 1.00 49.34 115 PHE A N 1
ATOM 915 C CA . PHE A 1 115 ? 2.663 2.500 31.619 1.00 49.34 115 PHE A CA 1
ATOM 916 C C . PHE A 1 115 ? 2.687 1.032 31.159 1.00 49.34 115 PHE A C 1
ATOM 918 O O . PHE A 1 115 ? 3.727 0.556 30.724 1.00 49.34 115 PHE A O 1
ATOM 925 N N . ALA A 1 116 ? 1.549 0.326 31.179 1.00 52.94 116 ALA A N 1
ATOM 926 C CA . ALA A 1 116 ? 1.461 -1.092 30.794 1.00 52.94 116 ALA A CA 1
ATOM 927 C C . ALA A 1 116 ? 1.439 -1.322 29.268 1.00 52.94 116 ALA A C 1
ATOM 929 O O . ALA A 1 116 ? 1.568 -2.451 28.792 1.00 52.94 116 ALA A O 1
ATOM 930 N N . ASN A 1 117 ? 1.238 -0.253 28.496 1.00 53.59 117 ASN A N 1
ATOM 931 C CA . ASN A 1 117 ? 1.039 -0.306 27.050 1.00 53.59 117 ASN A CA 1
ATOM 932 C C . ASN A 1 117 ? 2.133 0.427 26.256 1.00 53.59 117 ASN A C 1
ATOM 934 O O . ASN A 1 117 ? 2.078 0.442 25.028 1.00 53.59 117 ASN A O 1
ATOM 938 N N . TRP A 1 118 ? 3.138 1.008 26.921 1.00 51.94 118 TRP A N 1
ATOM 939 C CA . TRP A 1 118 ? 4.229 1.732 26.257 1.00 51.94 118 TRP A CA 1
ATOM 940 C C . TRP A 1 118 ? 5.182 0.806 25.488 1.00 51.94 118 TRP A C 1
ATOM 942 O O . TRP A 1 118 ? 5.621 1.147 24.387 1.00 51.94 118 TRP A O 1
ATOM 952 N N . ASP A 1 119 ? 5.398 -0.404 26.011 1.00 57.34 119 ASP A N 1
ATOM 953 C CA . ASP A 1 119 ? 6.170 -1.463 25.345 1.00 57.34 119 ASP A CA 1
ATOM 954 C C . ASP A 1 119 ? 5.405 -2.104 24.178 1.00 57.34 119 ASP A C 1
ATOM 956 O O . ASP A 1 119 ? 5.962 -2.875 23.394 1.00 57.34 119 ASP A O 1
ATOM 960 N N . ARG A 1 120 ? 4.117 -1.773 24.010 1.00 66.25 120 ARG A N 1
ATOM 961 C CA . ARG A 1 120 ? 3.308 -2.289 22.904 1.00 66.25 120 ARG A CA 1
ATOM 962 C C . ARG A 1 120 ? 3.558 -1.454 21.663 1.00 66.25 120 ARG A C 1
ATOM 964 O O . ARG A 1 120 ? 2.861 -0.482 21.366 1.00 66.25 120 ARG A O 1
ATOM 971 N N . HIS A 1 121 ? 4.593 -1.847 20.935 1.00 71.50 121 HIS A N 1
ATOM 972 C CA . HIS A 1 121 ? 4.872 -1.314 19.614 1.00 71.50 121 HIS A CA 1
ATOM 973 C C . HIS A 1 121 ? 3.687 -1.610 18.670 1.00 71.50 121 HIS A C 1
ATOM 975 O O . HIS A 1 121 ? 3.148 -2.717 18.710 1.00 71.50 121 HIS A O 1
ATOM 981 N N . PRO A 1 122 ? 3.276 -0.675 17.790 1.00 78.06 122 PRO A N 1
ATOM 982 C CA . PRO A 1 122 ? 2.230 -0.944 16.798 1.00 78.06 122 PRO A CA 1
ATOM 983 C C . PRO A 1 122 ? 2.632 -2.016 15.777 1.00 78.06 122 PRO A C 1
ATOM 985 O O . PRO A 1 122 ? 1.780 -2.533 15.068 1.00 78.06 122 PRO A O 1
ATOM 988 N N . MET A 1 123 ? 3.918 -2.368 15.697 1.00 80.94 123 MET A N 1
ATOM 989 C CA . MET A 1 123 ? 4.392 -3.414 14.793 1.00 80.94 123 MET A CA 1
ATOM 990 C C . MET A 1 123 ? 3.817 -4.771 15.191 1.00 80.94 123 MET A C 1
ATOM 992 O O . MET A 1 123 ? 3.804 -5.138 16.362 1.00 80.94 123 MET A O 1
ATOM 996 N N . GLY A 1 124 ? 3.339 -5.516 14.200 1.00 81.06 124 GLY A N 1
ATOM 997 C CA . GLY A 1 124 ? 2.651 -6.784 14.404 1.00 81.06 124 GLY A CA 1
ATOM 998 C C . GLY A 1 124 ? 1.163 -6.650 14.738 1.00 81.06 124 GLY A C 1
ATOM 999 O O . GLY A 1 124 ? 0.463 -7.662 14.664 1.00 81.06 124 GLY A O 1
ATOM 1000 N N . ALA A 1 125 ? 0.659 -5.443 15.037 1.00 87.62 125 ALA A N 1
ATOM 1001 C CA . ALA A 1 125 ? -0.775 -5.214 15.201 1.00 87.62 125 ALA A CA 1
ATOM 1002 C C . ALA A 1 125 ? -1.524 -5.526 13.900 1.00 87.62 125 ALA A C 1
ATOM 1004 O O . ALA A 1 125 ? -0.983 -5.358 12.807 1.00 87.62 125 ALA A O 1
ATOM 1005 N N . VAL A 1 126 ? -2.769 -5.976 13.999 1.00 91.06 126 VAL A N 1
ATOM 1006 C CA . VAL A 1 126 ? -3.620 -6.244 12.837 1.00 91.06 126 VAL A CA 1
ATOM 1007 C C . VAL A 1 126 ? -4.647 -5.131 12.724 1.00 91.06 126 VAL A C 1
ATOM 1009 O O . VAL A 1 126 ? -5.468 -4.940 13.615 1.00 91.06 126 VAL A O 1
ATOM 1012 N N . VAL A 1 127 ? -4.601 -4.392 11.621 1.00 91.19 127 VAL A N 1
ATOM 1013 C CA . VAL A 1 127 ? -5.622 -3.408 11.272 1.00 91.19 127 VAL A CA 1
ATOM 1014 C C . VAL A 1 127 ? -6.645 -4.092 10.388 1.00 91.19 127 VAL A C 1
ATOM 1016 O O . VAL A 1 127 ? -6.300 -4.608 9.328 1.00 91.19 127 VAL A O 1
ATOM 1019 N N . THR A 1 128 ? -7.903 -4.070 10.805 1.00 92.69 128 THR A N 1
ATOM 1020 C CA . THR A 1 128 ? -9.033 -4.554 10.019 1.00 92.69 128 THR A CA 1
ATOM 1021 C C . THR A 1 128 ? -9.917 -3.378 9.635 1.00 92.69 128 THR A C 1
ATOM 1023 O O . THR A 1 128 ? -10.402 -2.647 10.498 1.00 92.69 128 THR A O 1
ATOM 1026 N N . VAL A 1 129 ? -10.179 -3.229 8.341 1.00 91.31 129 VAL A N 1
ATOM 1027 C CA . VAL A 1 129 ? -11.150 -2.277 7.803 1.00 91.31 129 VAL A CA 1
ATOM 1028 C C . VAL A 1 129 ? -12.339 -3.052 7.249 1.00 91.31 129 VAL A C 1
ATOM 1030 O O . VAL A 1 129 ? -12.172 -3.976 6.451 1.00 91.31 129 VAL A O 1
ATOM 1033 N N . LYS A 1 130 ? -13.547 -2.685 7.683 1.00 91.12 130 LYS A N 1
ATOM 1034 C CA . LYS A 1 130 ? -14.801 -3.287 7.220 1.00 91.12 130 LYS A CA 1
ATOM 1035 C C . LYS A 1 130 ? -15.738 -2.215 6.679 1.00 91.12 130 LYS A C 1
ATOM 1037 O O . LYS A 1 130 ? -16.025 -1.248 7.382 1.00 91.12 130 LYS A O 1
ATOM 1042 N N . CYS A 1 131 ? -16.238 -2.422 5.465 1.00 87.94 131 CYS A N 1
ATOM 1043 C CA . CYS A 1 131 ? -17.301 -1.630 4.853 1.00 87.94 131 CYS A CA 1
ATOM 1044 C C . CYS A 1 131 ? -18.347 -2.576 4.251 1.00 87.94 131 CYS A C 1
ATOM 1046 O O . CYS A 1 131 ? -18.023 -3.354 3.351 1.00 87.94 131 CYS A O 1
ATOM 1048 N N . GLY A 1 132 ? -19.574 -2.551 4.780 1.00 84.44 132 GLY A N 1
ATOM 1049 C CA . GLY A 1 132 ? -20.596 -3.551 4.457 1.00 84.44 132 GLY A CA 1
ATOM 1050 C C . GLY A 1 132 ? -20.078 -4.975 4.697 1.00 84.44 132 GLY A C 1
ATOM 1051 O O . GLY A 1 132 ? -19.550 -5.281 5.771 1.00 84.44 132 GLY A O 1
ATOM 1052 N N . ASP A 1 133 ? -20.164 -5.821 3.671 1.00 82.56 133 ASP A N 1
ATOM 1053 C CA . ASP A 1 133 ? -19.657 -7.202 3.693 1.00 82.56 133 ASP A CA 1
ATOM 1054 C C . ASP A 1 133 ? -18.161 -7.318 3.370 1.00 82.56 133 ASP A C 1
ATOM 1056 O O . ASP A 1 133 ? -17.547 -8.365 3.586 1.00 82.56 133 ASP A O 1
ATOM 1060 N N . ARG A 1 134 ? -17.535 -6.245 2.872 1.00 81.69 134 ARG A N 1
ATOM 1061 C CA . ARG A 1 134 ? -16.107 -6.248 2.548 1.00 81.69 134 ARG A CA 1
ATOM 1062 C C . ARG A 1 134 ? -15.289 -6.076 3.816 1.00 81.69 134 ARG A C 1
ATOM 1064 O O . ARG A 1 134 ? -15.510 -5.149 4.596 1.00 81.69 134 ARG A O 1
ATOM 1071 N N . LYS A 1 135 ? -14.294 -6.942 3.984 1.00 88.25 135 LYS A N 1
ATOM 1072 C CA . LYS A 1 135 ? -13.336 -6.908 5.087 1.00 88.25 135 LYS A CA 1
ATOM 1073 C C . LYS A 1 135 ? -11.932 -7.079 4.524 1.00 88.25 135 LYS A C 1
ATOM 1075 O O . LYS A 1 135 ? -11.667 -8.060 3.837 1.00 88.25 135 LYS A O 1
ATOM 1080 N N . ASN A 1 136 ? -11.040 -6.155 4.855 1.00 87.62 136 ASN A N 1
ATOM 1081 C CA . ASN A 1 136 ? -9.618 -6.258 4.552 1.00 87.62 136 ASN A CA 1
ATOM 1082 C C . ASN A 1 136 ? -8.831 -6.127 5.860 1.00 87.62 136 ASN A C 1
ATOM 1084 O O . ASN A 1 136 ? -9.147 -5.276 6.691 1.00 87.62 136 ASN A O 1
ATOM 1088 N N . ALA A 1 137 ? -7.849 -7.000 6.064 1.00 90.69 137 ALA A N 1
ATOM 1089 C CA . ALA A 1 137 ? -7.004 -7.000 7.246 1.00 90.69 137 ALA A CA 1
ATOM 1090 C C . ALA A 1 137 ? -5.534 -7.000 6.831 1.00 90.69 137 ALA A C 1
ATOM 1092 O O . ALA A 1 137 ? -5.107 -7.852 6.054 1.00 90.69 137 ALA A O 1
ATOM 1093 N N . GLN A 1 138 ? -4.761 -6.066 7.378 1.00 87.81 138 GLN A N 1
ATOM 1094 C CA . GLN A 1 138 ? -3.324 -5.966 7.148 1.00 87.81 138 GLN A CA 1
ATOM 1095 C C . GLN A 1 138 ? -2.590 -5.921 8.483 1.00 87.81 138 GLN A C 1
ATOM 1097 O O . GLN A 1 138 ? -3.047 -5.304 9.448 1.00 87.81 138 GLN A O 1
ATOM 1102 N N . ARG A 1 139 ? -1.434 -6.580 8.543 1.00 88.69 139 ARG A N 1
ATOM 1103 C CA . ARG A 1 139 ? -0.550 -6.520 9.704 1.00 88.69 139 ARG A CA 1
ATOM 1104 C C . ARG A 1 139 ? 0.381 -5.323 9.562 1.00 88.69 139 ARG A C 1
ATOM 1106 O O . ARG A 1 139 ? 1.017 -5.167 8.529 1.00 88.69 139 ARG A O 1
ATOM 1113 N N . VAL A 1 140 ? 0.478 -4.513 10.608 1.00 85.06 140 VAL A N 1
ATOM 1114 C CA . VAL A 1 140 ? 1.393 -3.375 10.676 1.00 85.06 140 VAL A CA 1
ATOM 1115 C C . VAL A 1 140 ? 2.829 -3.878 10.654 1.00 85.06 140 VAL A C 1
ATOM 1117 O O . VAL A 1 140 ? 3.234 -4.691 11.490 1.00 85.06 140 VAL A O 1
ATOM 1120 N N . GLY A 1 141 ? 3.607 -3.366 9.714 1.00 78.06 141 GLY A N 1
ATOM 1121 C CA . GLY A 1 141 ? 4.981 -3.773 9.483 1.00 78.06 141 GLY A CA 1
ATOM 1122 C C . GLY A 1 141 ? 5.385 -3.475 8.048 1.00 78.06 141 GLY A C 1
ATOM 1123 O O . GLY A 1 141 ? 4.645 -2.844 7.299 1.00 78.06 141 GLY A O 1
ATOM 1124 N N . SER A 1 142 ? 6.572 -3.935 7.673 1.00 68.75 142 SER A N 1
ATOM 1125 C CA . SER A 1 142 ? 7.037 -3.800 6.298 1.00 68.75 142 SER A CA 1
ATOM 1126 C C . SER A 1 142 ? 6.166 -4.626 5.353 1.00 68.75 142 SER A C 1
ATOM 1128 O O . SER A 1 142 ? 6.004 -5.830 5.551 1.00 68.75 142 SER A O 1
ATOM 1130 N N . ASN A 1 143 ? 5.682 -3.989 4.286 1.00 63.38 143 ASN A N 1
ATOM 1131 C CA . ASN A 1 143 ? 5.007 -4.659 3.168 1.00 63.38 143 ASN A CA 1
ATOM 1132 C C . ASN A 1 143 ? 6.002 -5.331 2.197 1.00 63.38 143 ASN A C 1
ATOM 1134 O O . ASN A 1 143 ? 5.596 -5.797 1.132 1.00 63.38 143 ASN A O 1
ATOM 1138 N N . GLY A 1 144 ? 7.301 -5.335 2.525 1.00 57.09 144 GLY A N 1
ATOM 1139 C CA . GLY A 1 144 ? 8.383 -5.926 1.734 1.00 57.09 144 GLY A CA 1
ATOM 1140 C C . GLY A 1 144 ? 9.391 -6.730 2.562 1.00 57.09 144 GLY A C 1
ATOM 1141 O O . GLY A 1 144 ? 9.383 -6.697 3.796 1.00 57.09 144 GLY A O 1
ATOM 1142 N N . GLN A 1 145 ? 10.260 -7.470 1.869 1.00 53.66 145 GLN A N 1
ATOM 1143 C CA . GLN A 1 145 ? 11.278 -8.351 2.459 1.00 53.66 145 GLN A CA 1
ATOM 1144 C C . GLN A 1 145 ? 12.364 -7.559 3.223 1.00 53.66 145 GLN A C 1
ATOM 1146 O O . GLN A 1 145 ? 12.472 -6.344 3.089 1.00 53.66 145 GLN A O 1
ATOM 1151 N N . SER A 1 146 ? 13.194 -8.249 4.014 1.00 49.59 146 SER A N 1
ATOM 1152 C CA . SER A 1 146 ? 14.156 -7.741 5.015 1.00 49.59 146 SER A CA 1
ATOM 1153 C C . SER A 1 146 ? 15.092 -6.587 4.602 1.00 49.59 146 SER A C 1
ATOM 1155 O O . SER A 1 146 ? 15.674 -5.954 5.477 1.00 49.59 146 SER A O 1
ATOM 1157 N N . HIS A 1 147 ? 15.248 -6.301 3.306 1.00 48.53 147 HIS A N 1
ATOM 1158 C CA . HIS A 1 147 ? 16.089 -5.217 2.773 1.00 48.53 147 HIS A CA 1
ATOM 1159 C C . HIS A 1 147 ? 15.302 -3.979 2.305 1.00 48.53 147 HIS A C 1
ATOM 1161 O O . HIS A 1 147 ? 15.914 -2.984 1.929 1.00 48.53 147 HIS A O 1
ATOM 1167 N N . SER A 1 148 ? 13.968 -4.017 2.361 1.00 50.06 148 SER A N 1
ATOM 1168 C CA . SER A 1 148 ? 13.072 -2.908 1.994 1.00 50.06 148 SER A CA 1
ATOM 1169 C C . SER A 1 148 ? 12.070 -2.654 3.109 1.00 50.06 148 SER A C 1
ATOM 1171 O O . SER A 1 148 ? 10.865 -2.534 2.890 1.00 50.06 148 SER A O 1
ATOM 1173 N N . VAL A 1 149 ? 12.594 -2.632 4.336 1.00 53.91 149 VAL A N 1
ATOM 1174 C CA . VAL A 1 149 ? 11.815 -2.344 5.531 1.00 53.91 149 VAL A CA 1
ATOM 1175 C C . VAL A 1 149 ? 11.292 -0.916 5.474 1.00 53.91 149 VAL A C 1
ATOM 1177 O O . VAL A 1 149 ? 12.005 0.042 5.757 1.00 53.91 149 VAL A O 1
ATOM 1180 N N . SER A 1 150 ? 10.012 -0.763 5.162 1.00 51.72 150 SER A N 1
ATOM 1181 C CA . SER A 1 150 ? 9.267 0.377 5.670 1.00 51.72 150 SER A CA 1
ATOM 1182 C C . SER A 1 150 ? 8.802 0.002 7.078 1.00 51.72 150 SER A C 1
ATOM 1184 O O . SER A 1 150 ? 8.026 -0.932 7.269 1.00 51.72 150 SER A O 1
ATOM 1186 N N . ALA A 1 151 ? 9.265 0.711 8.111 1.00 50.56 151 ALA A N 1
ATOM 1187 C CA . ALA A 1 151 ? 8.625 0.681 9.432 1.00 50.56 151 ALA A CA 1
ATOM 1188 C C . ALA A 1 151 ? 7.299 1.465 9.363 1.00 50.56 151 ALA A C 1
ATOM 1190 O O . ALA A 1 151 ? 7.069 2.430 10.091 1.00 50.56 151 ALA A O 1
ATOM 1191 N N . GLY A 1 152 ? 6.460 1.103 8.392 1.00 64.88 152 GLY A N 1
ATOM 1192 C CA . GLY A 1 152 ? 5.259 1.823 8.038 1.00 64.88 152 GLY A CA 1
ATOM 1193 C C . GLY A 1 152 ? 4.176 1.529 9.054 1.00 64.88 152 GLY A C 1
ATOM 1194 O O . GLY A 1 152 ? 3.498 0.514 8.985 1.00 64.88 152 GLY A O 1
ATOM 1195 N N . THR A 1 153 ? 3.964 2.450 9.983 1.00 75.69 153 THR A N 1
ATOM 1196 C CA . THR A 1 153 ? 2.685 2.550 10.695 1.00 75.69 153 THR A CA 1
ATOM 1197 C C . THR A 1 153 ? 1.592 3.153 9.811 1.00 75.69 153 THR A C 1
ATOM 1199 O O . THR A 1 153 ? 0.446 3.245 10.235 1.00 75.69 153 THR A O 1
ATOM 1202 N N . ARG A 1 154 ? 1.929 3.562 8.580 1.00 83.88 154 ARG A N 1
ATOM 1203 C CA . ARG A 1 154 ? 1.006 4.039 7.550 1.00 83.88 154 ARG A CA 1
ATOM 1204 C C . ARG A 1 154 ? 0.538 2.867 6.694 1.00 83.88 154 ARG A C 1
ATOM 1206 O O . ARG A 1 154 ? 1.305 2.333 5.903 1.00 83.88 154 ARG A O 1
ATOM 1213 N N . MET A 1 155 ? -0.732 2.521 6.836 1.00 85.44 155 MET A N 1
ATOM 1214 C CA . MET A 1 155 ? -1.385 1.428 6.125 1.00 85.44 155 MET A CA 1
ATOM 1215 C C . MET A 1 155 ? -2.369 1.996 5.103 1.00 85.44 155 MET A C 1
ATOM 1217 O O . MET A 1 155 ? -3.124 2.915 5.427 1.00 85.44 155 MET A O 1
ATOM 1221 N N . HIS A 1 156 ? -2.385 1.443 3.894 1.00 86.81 156 HIS A N 1
ATOM 1222 C CA . HIS A 1 156 ? -3.315 1.836 2.837 1.00 86.81 156 HIS A CA 1
ATOM 1223 C C . HIS A 1 156 ? -4.342 0.727 2.602 1.00 86.81 156 HIS A C 1
ATOM 1225 O O . HIS A 1 156 ? -3.972 -0.425 2.378 1.00 86.81 156 HIS A O 1
ATOM 1231 N N . PHE A 1 157 ? -5.626 1.074 2.618 1.00 87.06 157 PHE A N 1
ATOM 1232 C CA . PHE A 1 157 ? -6.719 0.139 2.365 1.00 87.06 157 PHE A CA 1
ATOM 1233 C C . PHE A 1 157 ? -7.625 0.659 1.254 1.00 87.06 157 PHE A C 1
ATOM 1235 O O . PHE A 1 157 ? -8.281 1.685 1.432 1.00 87.06 157 PHE A O 1
ATOM 1242 N N . GLY A 1 158 ? -7.737 -0.092 0.158 1.00 84.94 158 GLY A N 1
ATOM 1243 C CA . GLY A 1 158 ? -8.854 0.042 -0.773 1.00 84.94 158 GLY A CA 1
ATOM 1244 C C . GLY A 1 158 ? -10.130 -0.515 -0.136 1.00 84.94 158 GLY A C 1
ATOM 1245 O O . GLY A 1 158 ? -10.166 -1.667 0.299 1.00 84.94 158 GLY A O 1
ATOM 1246 N N . ILE A 1 159 ? -11.181 0.301 -0.049 1.00 84.38 159 ILE A N 1
ATOM 1247 C CA . ILE A 1 159 ? -12.491 -0.077 0.520 1.00 84.38 159 ILE A CA 1
ATOM 1248 C C . ILE A 1 159 ? -13.596 -0.154 -0.549 1.00 84.38 159 ILE A C 1
ATOM 1250 O O . ILE A 1 159 ? -14.767 -0.403 -0.244 1.00 84.38 159 ILE A O 1
ATOM 1254 N N . GLY A 1 160 ? -13.228 -0.007 -1.825 1.00 80.69 160 GLY A N 1
ATOM 1255 C CA . GLY A 1 160 ? -14.158 -0.040 -2.952 1.00 80.69 160 GLY A CA 1
ATOM 1256 C C . GLY A 1 160 ? -15.164 1.111 -2.892 1.00 80.69 160 GLY A C 1
ATOM 1257 O O . GLY A 1 160 ? -14.936 2.118 -2.233 1.00 80.69 160 GLY A O 1
ATOM 1258 N N . LYS A 1 161 ? -16.309 0.990 -3.567 1.00 80.69 161 LYS A N 1
ATOM 1259 C CA . LYS A 1 161 ? -17.388 1.996 -3.494 1.00 80.69 161 LYS A CA 1
ATOM 1260 C C . LYS A 1 161 ? -18.098 1.959 -2.132 1.00 80.69 161 LYS A C 1
ATOM 1262 O O . LYS A 1 161 ? -19.195 1.426 -2.036 1.00 80.69 161 LYS A O 1
ATOM 1267 N N . CYS A 1 162 ? -17.474 2.516 -1.100 1.00 78.62 162 CYS A N 1
ATOM 1268 C CA . CYS A 1 162 ? -18.000 2.616 0.266 1.00 78.62 162 CYS A CA 1
ATOM 1269 C C . CYS A 1 162 ? -18.760 3.948 0.490 1.00 78.62 162 CYS A C 1
ATOM 1271 O O . CYS A 1 162 ? -18.841 4.476 1.600 1.00 78.62 162 CYS A O 1
ATOM 1273 N N . ARG A 1 163 ? -19.268 4.560 -0.593 1.00 64.00 163 ARG A N 1
ATOM 1274 C CA . ARG A 1 163 ? -19.776 5.940 -0.596 1.00 64.00 163 ARG A CA 1
ATOM 1275 C C . ARG A 1 163 ? -20.904 6.120 0.426 1.00 64.00 163 ARG A C 1
ATOM 1277 O O . ARG A 1 163 ? -21.951 5.506 0.295 1.00 64.00 163 ARG A O 1
ATOM 1284 N N . ALA A 1 164 ? -20.695 7.036 1.375 1.00 55.97 164 ALA A N 1
ATOM 1285 C CA . ALA A 1 164 ? -21.649 7.464 2.409 1.00 55.97 164 ALA A CA 1
ATOM 1286 C C . ALA A 1 164 ? -22.031 6.417 3.478 1.00 55.97 164 ALA A C 1
ATOM 1288 O O . ALA A 1 164 ? -22.762 6.755 4.410 1.00 55.97 164 ALA A O 1
ATOM 1289 N N . GLU A 1 165 ? -21.491 5.200 3.417 1.00 67.31 165 GLU A N 1
ATOM 1290 C CA . GLU A 1 165 ? -21.722 4.182 4.439 1.00 67.31 165 GLU A CA 1
ATOM 1291 C C . GLU A 1 165 ? -20.753 4.326 5.618 1.00 67.31 165 GLU A C 1
ATOM 1293 O O . GLU A 1 165 ? -19.635 4.840 5.505 1.00 67.31 165 GLU A O 1
ATOM 1298 N N . LYS A 1 166 ? -21.207 3.888 6.796 1.00 84.50 166 LYS A N 1
ATOM 1299 C CA . LYS A 1 166 ? -20.350 3.780 7.975 1.00 84.50 166 LYS A CA 1
ATOM 1300 C C . LYS A 1 166 ? -19.397 2.605 7.769 1.00 84.50 166 LYS A C 1
ATOM 1302 O O . LYS A 1 166 ? -19.849 1.472 7.637 1.00 84.50 166 LYS A O 1
ATOM 1307 N N . TYR A 1 167 ? -18.096 2.863 7.810 1.00 89.44 167 TYR A N 1
ATOM 1308 C CA . TYR A 1 167 ? -17.078 1.815 7.828 1.00 89.44 167 TYR A CA 1
ATOM 1309 C C . TYR A 1 167 ? -16.370 1.796 9.179 1.00 89.44 167 TYR A C 1
ATOM 1311 O O . TYR A 1 167 ? -16.232 2.824 9.851 1.00 89.44 167 TYR A O 1
ATOM 1319 N N . SER A 1 168 ? -15.946 0.609 9.602 1.00 91.44 168 SER A N 1
ATOM 1320 C CA . SER A 1 168 ? -15.251 0.421 10.871 1.00 91.44 168 SER A CA 1
ATOM 1321 C C . SER A 1 168 ? -13.782 0.111 10.651 1.00 91.44 168 SER A C 1
ATOM 1323 O O . SER A 1 168 ? -13.439 -0.693 9.784 1.00 91.44 168 SER A O 1
ATOM 1325 N N . ILE A 1 169 ? -12.939 0.691 11.494 1.00 91.56 169 ILE A N 1
ATOM 1326 C CA . ILE A 1 169 ? -11.528 0.350 11.619 1.00 91.56 169 ILE A CA 1
ATOM 1327 C C . ILE A 1 169 ? -11.335 -0.243 13.009 1.00 91.56 169 ILE A C 1
ATOM 1329 O O . ILE A 1 169 ? -11.621 0.430 14.002 1.00 91.56 169 ILE A O 1
ATOM 1333 N N . SER A 1 170 ? -10.839 -1.474 13.082 1.00 91.81 170 SER A N 1
ATOM 1334 C CA . SER A 1 170 ? -10.309 -2.045 14.317 1.00 91.81 170 SER A CA 1
ATOM 1335 C C . SER A 1 170 ? -8.803 -2.227 14.208 1.00 91.81 170 SER A C 1
ATOM 1337 O O . SER A 1 170 ? -8.284 -2.560 13.144 1.00 91.81 170 SER A O 1
ATOM 1339 N N . VAL A 1 171 ? -8.094 -1.983 15.305 1.00 89.56 171 VAL A N 1
ATOM 1340 C CA . VAL A 1 171 ? -6.664 -2.279 15.422 1.00 89.56 171 VAL A CA 1
ATOM 1341 C C . VAL A 1 171 ? -6.480 -3.187 16.613 1.00 89.56 171 VAL A C 1
ATOM 1343 O O . VAL A 1 171 ? -6.722 -2.756 17.738 1.00 89.56 171 VAL A O 1
ATOM 1346 N N . ASP A 1 172 ? -6.045 -4.409 16.353 1.00 89.06 172 ASP A N 1
ATOM 1347 C CA . ASP A 1 172 ? -5.802 -5.439 17.350 1.00 89.06 172 ASP A CA 1
ATOM 1348 C C . ASP A 1 172 ? -4.294 -5.529 17.606 1.00 89.06 172 ASP A C 1
ATOM 1350 O O . ASP A 1 172 ? -3.522 -5.970 16.750 1.00 89.06 172 ASP A O 1
ATOM 1354 N N . TYR A 1 173 ? -3.854 -5.053 18.770 1.00 84.25 173 TYR A N 1
ATOM 1355 C CA . TYR A 1 173 ? -2.448 -5.040 19.166 1.00 84.25 173 TYR A CA 1
ATOM 1356 C C . TYR A 1 173 ? -2.041 -6.373 19.797 1.00 84.25 173 TYR A C 1
ATOM 1358 O O . TYR A 1 173 ? -2.851 -7.093 20.390 1.00 84.25 173 TYR A O 1
ATOM 1366 N N . LEU A 1 174 ? -0.741 -6.673 19.744 1.00 76.81 174 LEU A N 1
ATOM 1367 C CA . LEU A 1 174 ? -0.187 -7.819 20.456 1.00 76.81 174 LEU A CA 1
ATOM 1368 C C . LEU A 1 174 ? -0.471 -7.695 21.967 1.00 76.81 174 LEU A C 1
ATOM 1370 O O . LEU A 1 174 ? -0.310 -6.635 22.582 1.00 76.81 174 LEU A O 1
ATOM 1374 N N . GLY A 1 175 ? -0.957 -8.793 22.550 1.00 69.75 175 GLY A N 1
ATOM 1375 C CA . GLY A 1 175 ? -1.368 -8.890 23.952 1.00 69.75 175 GLY A CA 1
ATOM 1376 C C . GLY A 1 175 ? -2.800 -8.420 24.256 1.00 69.75 175 GLY A C 1
ATOM 1377 O O . GLY A 1 175 ? -3.077 -8.080 25.406 1.00 69.75 175 GLY A O 1
ATOM 1378 N N . GLY A 1 176 ? -3.687 -8.354 23.257 1.00 72.94 176 GLY A N 1
ATOM 1379 C CA . GLY A 1 176 ? -5.143 -8.314 23.470 1.00 72.94 176 GLY A CA 1
ATOM 1380 C C . GLY A 1 176 ? -5.768 -6.933 23.678 1.00 72.94 176 GLY A C 1
ATOM 1381 O O . GLY A 1 176 ? -6.945 -6.849 24.014 1.00 72.94 176 GLY A O 1
ATOM 1382 N N . VAL A 1 177 ? -5.011 -5.851 23.485 1.00 79.06 177 VAL A N 1
ATOM 1383 C CA . VAL A 1 177 ? -5.575 -4.495 23.472 1.00 79.06 177 VAL A CA 1
ATOM 1384 C C . VAL A 1 177 ? -6.083 -4.203 22.067 1.00 79.06 177 VAL A C 1
ATOM 1386 O O . VAL A 1 177 ? -5.338 -4.382 21.106 1.00 79.06 177 VAL A O 1
ATOM 1389 N N . SER A 1 178 ? -7.307 -3.695 21.952 1.00 81.75 178 SER A N 1
ATOM 1390 C CA . SER A 1 178 ? -7.889 -3.314 20.666 1.00 81.75 178 SER A CA 1
ATOM 1391 C C . SER A 1 178 ? -8.366 -1.868 20.682 1.00 81.75 178 SER 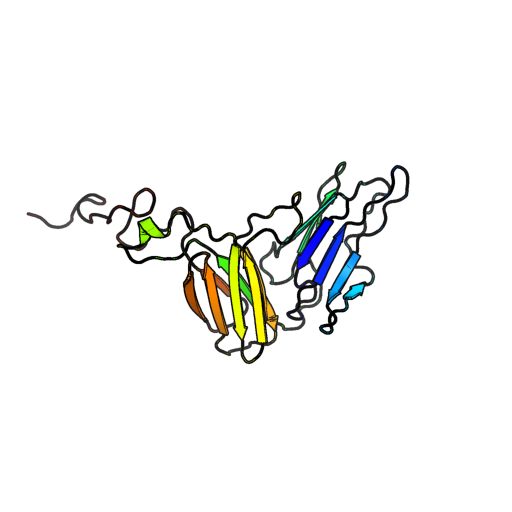A C 1
ATOM 1393 O O . SER A 1 178 ? -8.806 -1.348 21.707 1.00 81.75 178 SER A O 1
ATOM 1395 N N . SER A 1 179 ? -8.296 -1.208 19.530 1.00 82.56 179 SER A N 1
ATOM 1396 C CA . SER A 1 179 ? -8.960 0.074 19.298 1.00 82.56 179 SER A CA 1
ATOM 13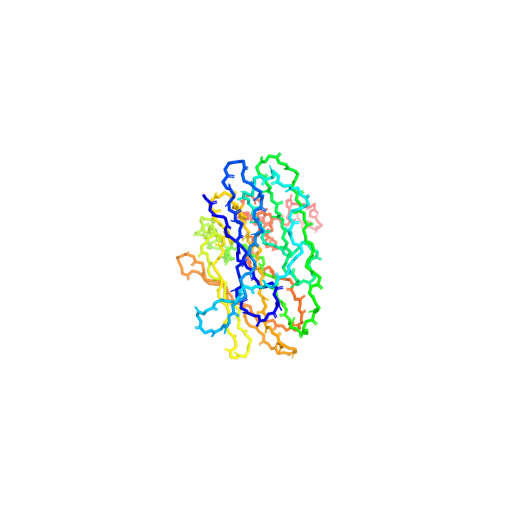97 C C . SER A 1 179 ? -10.016 -0.081 18.214 1.00 82.56 179 SER A C 1
ATOM 1399 O O . SER A 1 179 ? -9.855 -0.889 17.302 1.00 82.56 179 SER A O 1
ATOM 1401 N N . PHE A 1 180 ? -11.095 0.688 18.315 1.00 86.25 180 PHE A N 1
ATOM 1402 C CA . PHE A 1 180 ? -12.193 0.667 17.358 1.00 86.25 180 PHE A CA 1
ATOM 1403 C C . PHE A 1 180 ? -12.602 2.093 17.008 1.00 86.25 180 PHE A C 1
ATOM 1405 O O . PHE A 1 180 ? -12.732 2.949 17.888 1.00 86.25 180 PHE A O 1
ATOM 1412 N N . ARG A 1 181 ? -12.824 2.355 15.721 1.00 86.62 181 ARG A N 1
ATOM 1413 C CA . ARG A 1 181 ? -13.417 3.600 15.234 1.00 86.62 181 ARG A CA 1
ATOM 1414 C C . ARG A 1 181 ? -14.448 3.318 14.158 1.00 86.62 181 ARG A C 1
ATOM 1416 O O . ARG A 1 181 ? -14.240 2.475 13.292 1.00 86.62 181 ARG A O 1
ATOM 1423 N N . LEU A 1 182 ? -15.522 4.094 14.195 1.00 89.44 182 LEU A N 1
ATOM 1424 C CA . LEU A 1 182 ? -16.531 4.152 13.150 1.00 89.44 182 LEU A CA 1
ATOM 1425 C C . LEU A 1 182 ? -16.385 5.479 12.414 1.00 89.44 182 LEU A C 1
ATOM 1427 O O . LEU A 1 182 ? -16.276 6.528 13.049 1.00 89.44 182 LEU A O 1
ATOM 1431 N N . LEU A 1 183 ? -16.354 5.431 11.089 1.00 87.75 183 LEU A N 1
ATOM 1432 C CA . LEU A 1 183 ? -16.096 6.588 10.244 1.00 87.75 183 LEU A CA 1
ATOM 1433 C C . LEU A 1 183 ? -17.128 6.687 9.130 1.00 87.75 183 LEU A C 1
ATOM 1435 O O . LEU A 1 183 ? -17.793 5.714 8.786 1.00 87.75 183 LEU A O 1
ATOM 1439 N N . THR A 1 184 ? -17.256 7.893 8.590 1.00 87.00 184 THR A N 1
ATOM 1440 C CA . THR A 1 184 ? -18.102 8.211 7.439 1.00 87.00 184 THR A CA 1
ATOM 1441 C C . THR A 1 184 ? -17.338 9.119 6.479 1.00 87.00 184 THR A C 1
ATOM 1443 O O . THR A 1 184 ? -16.359 9.779 6.852 1.00 87.00 184 THR A O 1
ATOM 1446 N N . GLY A 1 185 ? -17.797 9.166 5.232 1.00 83.50 185 GLY A N 1
ATOM 1447 C CA . GLY A 1 185 ? -17.144 9.917 4.165 1.00 83.50 185 GLY A CA 1
ATOM 1448 C C . GLY A 1 185 ? -16.098 9.090 3.418 1.00 83.50 185 GLY A C 1
ATOM 1449 O O . GLY A 1 185 ? -15.925 7.904 3.669 1.00 83.50 185 GLY A O 1
ATOM 1450 N N . ARG A 1 186 ? -15.434 9.727 2.453 1.00 85.19 186 ARG A N 1
ATOM 1451 C CA . ARG A 1 186 ? -14.533 9.073 1.491 1.00 85.19 186 ARG A CA 1
ATOM 1452 C C . ARG A 1 186 ? -13.088 9.514 1.718 1.00 85.19 186 ARG A C 1
ATOM 1454 O O . ARG A 1 186 ? -12.880 10.615 2.233 1.00 85.19 186 ARG A O 1
ATOM 1461 N N . ASN A 1 187 ? -12.134 8.677 1.301 1.00 85.31 187 ASN A N 1
ATOM 1462 C CA . ASN A 1 187 ? -10.717 9.021 1.118 1.00 85.31 187 ASN A CA 1
ATOM 1463 C C . ASN A 1 187 ? -10.109 9.701 2.353 1.00 85.31 187 ASN A C 1
ATOM 1465 O O . ASN A 1 187 ? -9.581 10.810 2.299 1.00 85.31 187 ASN A O 1
ATOM 1469 N N . LYS A 1 188 ? -10.292 9.068 3.517 1.00 85.69 188 LYS A N 1
ATOM 1470 C CA . LYS A 1 188 ? -9.885 9.635 4.806 1.00 85.69 188 LYS A CA 1
ATOM 1471 C C . LYS A 1 188 ? -8.485 9.181 5.195 1.00 85.69 188 LYS A C 1
ATOM 1473 O O . LYS A 1 188 ? -8.110 8.030 4.995 1.00 85.69 188 LYS A O 1
ATOM 1478 N N . LYS A 1 189 ? -7.774 10.069 5.882 1.00 87.06 189 LYS A N 1
ATOM 1479 C CA . LYS A 1 189 ? -6.584 9.752 6.672 1.00 87.06 189 LYS A CA 1
ATOM 1480 C C . LYS A 1 189 ? -6.969 9.712 8.147 1.00 87.06 189 LYS A C 1
ATOM 1482 O O . LYS A 1 189 ? -7.608 10.637 8.647 1.00 87.06 189 LYS A O 1
ATOM 1487 N N . VAL A 1 190 ? -6.631 8.626 8.831 1.00 86.69 190 VAL A N 1
ATOM 1488 C CA . VAL A 1 190 ? -7.102 8.328 10.188 1.00 86.69 190 VAL A CA 1
ATOM 1489 C C . VAL A 1 190 ? -5.919 7.981 11.068 1.00 86.69 190 VAL A C 1
ATOM 1491 O O . VAL A 1 190 ? -5.107 7.142 10.705 1.00 86.69 190 VAL A O 1
ATOM 1494 N N . VAL A 1 191 ? -5.854 8.578 12.255 1.00 83.94 191 VAL A N 1
ATOM 1495 C CA . VAL A 1 191 ? -4.858 8.240 13.276 1.00 83.94 191 VAL A CA 1
ATOM 1496 C C . VAL A 1 191 ? -5.492 7.335 14.335 1.00 83.94 191 VAL A C 1
ATOM 1498 O O . VAL A 1 191 ? -6.444 7.719 15.024 1.00 83.94 191 VAL A O 1
ATOM 1501 N N . THR A 1 192 ? -4.965 6.121 14.474 1.00 76.19 192 THR A N 1
ATOM 1502 C CA . THR A 1 192 ? -5.382 5.129 15.472 1.00 76.19 192 THR A CA 1
ATOM 1503 C C . THR A 1 192 ? -4.259 4.942 16.487 1.00 76.19 192 THR A C 1
ATOM 1505 O O . THR A 1 192 ? -3.363 4.129 16.285 1.00 76.19 192 THR A O 1
ATOM 1508 N N . GLY A 1 193 ? -4.272 5.732 17.563 1.00 73.12 193 GLY A N 1
ATOM 1509 C CA . GLY A 1 193 ? -3.296 5.624 18.652 1.00 73.12 193 GLY A CA 1
ATOM 1510 C C . GLY A 1 193 ? -2.526 6.913 18.926 1.00 73.12 193 GLY A C 1
ATOM 1511 O O . GLY A 1 193 ? -2.972 8.000 18.549 1.00 73.12 193 GLY A O 1
ATOM 1512 N N . LEU A 1 194 ? -1.399 6.778 19.626 1.00 67.00 194 LEU A N 1
ATOM 1513 C CA . LEU A 1 194 ? -0.461 7.863 19.930 1.00 67.00 194 LEU A CA 1
ATOM 1514 C C . LEU A 1 194 ? 0.827 7.702 19.117 1.00 67.00 194 LEU A C 1
ATOM 1516 O O . LEU A 1 194 ? 1.403 6.612 19.068 1.00 67.00 194 LEU A O 1
ATOM 1520 N N . PHE A 1 195 ? 1.280 8.798 18.517 1.00 64.25 195 PHE A N 1
ATOM 1521 C CA . PHE A 1 195 ? 2.635 8.955 17.994 1.00 64.25 195 PHE A CA 1
ATOM 1522 C C . PHE A 1 195 ? 3.473 9.675 19.068 1.00 64.25 195 PHE A C 1
ATOM 1524 O O . PHE A 1 195 ? 2.908 10.356 19.926 1.00 64.25 195 PHE A O 1
ATOM 1531 N N . TYR A 1 196 ? 4.782 9.410 19.118 1.00 51.62 196 TYR A N 1
ATOM 1532 C CA . TYR A 1 196 ? 5.701 9.889 20.162 1.00 51.62 196 TYR A CA 1
ATOM 1533 C C . TYR A 1 196 ? 5.735 11.427 20.236 1.00 51.62 196 TYR A C 1
ATOM 1535 O O . TYR A 1 196 ? 6.569 12.020 19.573 1.00 51.62 196 TYR A O 1
ATOM 1543 N N . ASP A 1 197 ? 4.846 12.031 21.037 1.00 49.72 197 ASP A N 1
ATOM 1544 C CA . ASP A 1 197 ? 4.779 13.463 21.423 1.00 49.72 197 ASP A CA 1
ATOM 1545 C C . ASP A 1 197 ? 3.343 13.935 21.735 1.00 49.72 197 ASP A C 1
ATOM 1547 O O . ASP A 1 197 ? 3.162 14.928 22.439 1.00 49.72 197 ASP A O 1
ATOM 1551 N N . GLN A 1 198 ? 2.306 13.232 21.272 1.00 54.47 198 GLN A N 1
ATOM 1552 C CA . GLN A 1 198 ? 0.925 13.711 21.419 1.00 54.47 198 GLN A CA 1
ATOM 1553 C C . GLN A 1 198 ? 0.254 13.202 22.694 1.00 54.47 198 GLN A C 1
ATOM 1555 O O . GLN A 1 198 ? -0.559 12.279 22.669 1.00 54.47 198 GLN A O 1
ATOM 1560 N N . CYS A 1 199 ? 0.576 13.815 23.827 1.00 54.56 199 CYS A N 1
ATOM 1561 C CA . CYS A 1 199 ? -0.177 13.587 25.054 1.00 54.56 199 CYS A CA 1
ATOM 1562 C C . CYS A 1 199 ? -1.615 14.101 24.943 1.00 54.56 199 CYS A C 1
ATOM 1564 O O . CYS A 1 199 ? -1.891 15.094 24.269 1.00 54.56 199 CYS A O 1
ATOM 1566 N N . GLU A 1 200 ? -2.553 13.428 25.615 1.00 57.53 200 GLU A N 1
ATOM 1567 C CA . GLU A 1 200 ? -3.918 13.942 25.733 1.00 57.53 200 GLU A CA 1
ATOM 1568 C C . GLU A 1 200 ? -3.918 15.307 26.436 1.00 57.53 200 GLU A C 1
ATOM 1570 O O . GLU A 1 200 ? -3.038 15.609 27.249 1.00 57.53 200 GLU A O 1
ATOM 1575 N N . LYS A 1 201 ? -4.915 16.149 26.133 1.00 58.91 201 LYS A N 1
ATOM 1576 C CA . LYS A 1 201 ? -5.055 17.471 26.756 1.00 58.91 201 LYS A CA 1
ATOM 1577 C C . LYS A 1 201 ? -5.076 17.308 28.280 1.00 58.91 201 LYS A C 1
ATOM 1579 O O . LYS A 1 201 ? -5.951 16.636 28.815 1.00 58.91 201 LYS A O 1
ATOM 1584 N N . GLY A 1 202 ? -4.111 17.924 28.963 1.00 65.19 202 GLY A N 1
ATOM 1585 C CA . GLY A 1 202 ? -3.924 17.758 30.406 1.00 65.19 202 GLY A CA 1
ATOM 1586 C C . GLY A 1 202 ? -2.806 16.789 30.807 1.00 65.19 202 GLY A C 1
ATOM 1587 O O . GLY A 1 202 ? -2.644 16.555 32.000 1.00 65.19 202 GLY A O 1
ATOM 1588 N N . PHE A 1 203 ? -2.017 16.255 29.866 1.00 66.31 203 PHE A N 1
ATOM 1589 C CA . PHE A 1 203 ? -0.854 15.399 30.138 1.00 66.31 203 PHE A CA 1
ATOM 1590 C C . PHE A 1 203 ? 0.401 15.860 29.368 1.00 66.31 203 PHE A C 1
ATOM 1592 O O . PHE A 1 203 ? 0.299 16.449 28.297 1.00 66.31 203 PHE A O 1
ATOM 1599 N N . THR A 1 204 ? 1.589 15.654 29.944 1.00 64.38 204 THR A N 1
ATOM 1600 C CA . THR A 1 204 ? 2.899 16.110 29.443 1.00 64.38 204 THR A CA 1
ATOM 1601 C C . THR A 1 204 ? 4.048 15.210 29.941 1.00 64.38 204 THR A C 1
ATOM 1603 O O . THR A 1 204 ? 3.840 14.255 30.695 1.00 64.38 204 THR A O 1
ATOM 1606 N N . GLY A 1 205 ? 5.281 15.525 29.538 1.00 51.97 205 GLY A N 1
ATOM 1607 C CA . GLY A 1 205 ? 6.503 14.792 29.871 1.00 51.97 205 GLY A CA 1
ATOM 1608 C C . GLY A 1 205 ? 6.746 13.566 28.986 1.00 51.97 205 GLY A C 1
ATOM 1609 O O . GLY A 1 205 ? 5.913 13.193 28.161 1.00 51.97 205 GLY A O 1
ATOM 1610 N N . MET A 1 206 ? 7.902 12.917 29.172 1.00 43.06 206 MET A N 1
ATOM 1611 C CA . MET A 1 206 ? 8.201 11.641 28.515 1.00 43.06 206 MET A CA 1
ATOM 1612 C C . MET A 1 206 ? 7.106 10.629 28.895 1.00 43.06 206 MET A C 1
ATOM 1614 O O . MET A 1 206 ? 6.820 10.435 30.077 1.00 43.06 206 MET A O 1
ATOM 1618 N N . ASN A 1 207 ? 6.459 10.036 27.892 1.00 48.25 207 ASN A N 1
ATOM 1619 C CA . ASN A 1 207 ? 5.375 9.055 28.036 1.00 48.25 207 ASN A CA 1
ATOM 1620 C C . ASN A 1 207 ? 4.052 9.598 28.599 1.00 48.25 207 ASN A C 1
ATOM 1622 O O . ASN A 1 207 ? 3.237 8.817 29.086 1.00 48.25 207 ASN A O 1
ATOM 1626 N N . CYS A 1 208 ? 3.823 10.917 28.572 1.00 58.12 208 CYS A N 1
ATOM 1627 C CA . CYS A 1 208 ? 2.602 11.527 29.121 1.00 58.12 208 CYS A CA 1
ATOM 1628 C C . CYS A 1 208 ? 2.357 11.180 30.599 1.00 58.12 208 CYS A C 1
ATOM 1630 O O . CYS A 1 208 ? 1.234 11.253 31.095 1.00 58.12 208 CYS A O 1
ATOM 1632 N N . ALA A 1 209 ? 3.428 10.805 31.306 1.00 54.28 209 ALA A N 1
ATOM 1633 C CA . ALA A 1 209 ? 3.402 10.342 32.687 1.00 54.28 209 ALA A CA 1
ATOM 1634 C C . ALA A 1 209 ? 3.056 11.459 33.681 1.00 54.28 209 ALA A C 1
ATOM 1636 O O . ALA A 1 209 ? 2.774 11.190 34.848 1.00 54.28 209 ALA A O 1
ATOM 1637 N N . ARG A 1 210 ? 3.106 12.722 33.246 1.00 58.66 210 ARG A N 1
ATOM 1638 C CA . ARG A 1 210 ? 2.814 13.881 34.086 1.00 58.66 210 ARG A CA 1
ATOM 1639 C C . ARG A 1 210 ? 1.473 14.461 33.673 1.00 58.66 210 ARG A C 1
ATOM 1641 O O . ARG A 1 210 ? 1.259 14.721 32.496 1.00 58.66 210 ARG A O 1
ATOM 1648 N N . LYS A 1 211 ? 0.586 14.733 34.629 1.00 66.62 211 LYS A N 1
ATOM 1649 C CA . LYS A 1 211 ? -0.525 15.657 34.375 1.00 66.62 211 LYS A CA 1
ATOM 1650 C C . LYS A 1 211 ? 0.053 17.054 34.152 1.00 66.62 211 LYS A C 1
ATOM 1652 O O . LYS A 1 211 ? 0.983 17.454 34.851 1.00 66.62 211 LYS A O 1
ATOM 1657 N N . VAL A 1 212 ? -0.477 17.778 33.174 1.00 68.50 212 VAL A N 1
ATOM 1658 C CA . VAL A 1 212 ? -0.244 19.215 33.036 1.00 68.50 212 VAL A CA 1
ATOM 1659 C C . VAL A 1 212 ? -0.855 19.851 34.269 1.00 68.50 212 VAL A C 1
ATOM 1661 O O . VAL A 1 212 ? -2.073 19.859 34.428 1.00 68.50 212 VAL A O 1
ATOM 1664 N N . ASP A 1 213 ? 0.008 20.326 35.156 1.00 68.31 213 ASP A N 1
ATOM 1665 C CA . ASP A 1 213 ? -0.386 21.203 36.242 1.00 68.31 213 ASP A CA 1
ATOM 1666 C C . ASP A 1 213 ? -0.700 22.580 35.623 1.00 68.31 213 ASP A C 1
ATOM 1668 O O . ASP A 1 213 ? 0.223 23.236 35.107 1.00 68.31 213 ASP A O 1
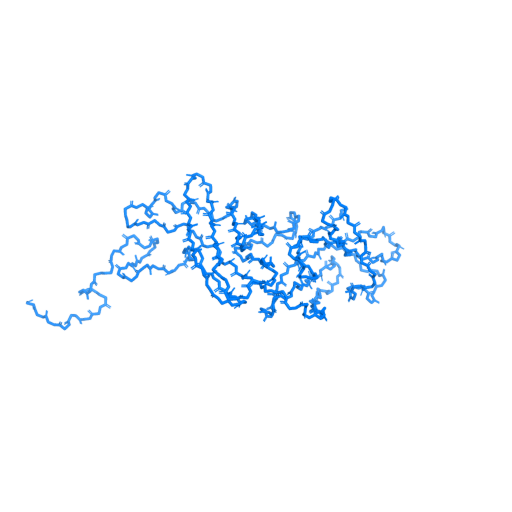ATOM 1672 N N . PRO A 1 214 ? -1.977 23.015 35.617 1.00 57.38 214 PRO A N 1
ATOM 1673 C CA . PRO A 1 214 ? -2.369 24.308 35.062 1.00 57.38 214 PRO A CA 1
ATOM 1674 C C . PRO A 1 214 ? -1.650 25.468 35.756 1.00 57.38 214 PRO A C 1
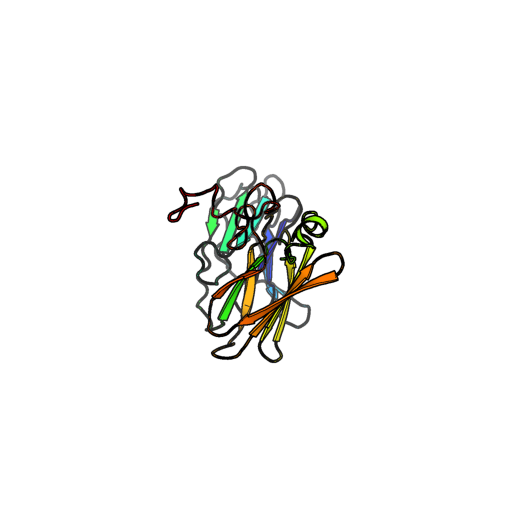ATOM 1676 O O . PRO A 1 214 ? -1.486 26.526 35.156 1.00 57.38 214 PRO A O 1
ATOM 1679 N N . CYS A 1 215 ? -1.178 25.253 36.989 1.00 58.31 215 CYS A N 1
ATOM 1680 C CA . CYS A 1 215 ? -0.555 26.273 37.818 1.00 58.31 215 CYS A CA 1
ATOM 1681 C C . CYS A 1 215 ? 0.962 26.405 37.615 1.00 58.31 215 CYS A C 1
ATOM 1683 O O . CYS A 1 215 ? 1.553 27.380 38.073 1.00 58.31 215 CYS A O 1
ATOM 1685 N N . ARG A 1 216 ? 1.616 25.443 36.943 1.00 54.41 216 ARG A N 1
ATOM 1686 C CA . ARG A 1 216 ? 3.080 25.455 36.722 1.00 54.41 216 ARG A CA 1
ATOM 1687 C C . ARG A 1 216 ? 3.514 25.722 35.282 1.00 54.41 216 ARG A C 1
ATOM 1689 O O . ARG A 1 216 ? 4.688 25.996 35.062 1.00 54.41 216 ARG A O 1
ATOM 1696 N N . SER A 1 217 ? 2.615 25.603 34.305 1.00 53.00 217 SER A N 1
ATOM 1697 C CA . SER A 1 217 ? 2.959 25.649 32.868 1.00 53.00 217 SER A CA 1
ATOM 1698 C C . SER A 1 217 ? 2.548 26.940 32.145 1.00 53.00 217 SER A C 1
ATOM 1700 O O . SER A 1 217 ? 2.993 27.193 31.030 1.00 53.00 217 SER A O 1
ATOM 1702 N N . SER A 1 218 ? 1.780 27.800 32.806 1.00 46.72 218 SER A N 1
ATOM 1703 C CA . SER A 1 218 ? 1.516 29.188 32.425 1.00 46.72 218 SER A CA 1
ATOM 1704 C C . SER A 1 218 ? 1.151 29.934 33.703 1.00 46.72 218 SER A C 1
ATOM 1706 O O . SER A 1 218 ? 0.464 29.356 34.542 1.00 46.72 218 SER A O 1
ATOM 1708 N N . GLY A 1 219 ? 1.631 31.168 33.884 1.00 45.19 219 GLY A N 1
ATOM 1709 C CA . GLY A 1 219 ? 1.358 31.946 35.094 1.00 45.19 219 GLY A CA 1
ATOM 1710 C C . GLY A 1 219 ? -0.137 31.953 35.409 1.00 45.19 219 GLY A C 1
ATOM 1711 O O . GLY A 1 219 ? -0.927 32.375 34.569 1.00 45.19 219 GLY A O 1
ATOM 1712 N N . CYS A 1 220 ? -0.510 31.439 36.585 1.00 36.25 220 CYS A N 1
ATOM 1713 C CA . CYS A 1 220 ? -1.889 31.426 37.064 1.00 36.25 220 CYS A CA 1
ATOM 1714 C C . CYS A 1 220 ? -2.516 32.820 36.936 1.00 36.25 220 CYS A C 1
ATOM 1716 O O . CYS A 1 220 ? -2.098 33.733 37.654 1.00 36.25 220 CYS A O 1
ATOM 1718 N N . PRO A 1 221 ? -3.573 33.000 36.130 1.00 44.62 221 PRO A N 1
ATOM 1719 C CA . PRO A 1 221 ? -4.541 34.033 36.411 1.00 44.62 221 PRO A CA 1
ATOM 1720 C C . PRO A 1 221 ? -5.444 33.480 37.519 1.00 44.62 221 PRO A C 1
ATOM 1722 O O . PRO A 1 221 ? -6.232 32.577 37.263 1.00 44.62 221 PRO A O 1
ATOM 1725 N N . GLN A 1 222 ? -5.329 34.056 38.721 1.00 42.94 222 GLN A N 1
ATOM 1726 C CA . GLN A 1 222 ? -6.180 33.885 39.920 1.00 42.94 222 GLN A CA 1
ATOM 1727 C C . GLN A 1 222 ? -5.561 33.106 41.101 1.00 42.94 222 GLN A C 1
ATOM 1729 O O . GLN A 1 222 ? -5.792 31.921 41.310 1.00 42.94 222 GLN A O 1
ATOM 1734 N N . GLY A 1 223 ? -4.773 33.864 41.874 1.00 38.72 223 GLY A N 1
ATOM 1735 C CA . GLY A 1 223 ? -4.790 34.021 43.338 1.00 38.72 223 GLY A CA 1
ATOM 1736 C C . GLY A 1 223 ? -5.247 32.883 44.256 1.00 38.72 223 GLY A C 1
ATOM 1737 O O . GLY A 1 223 ? -6.425 32.535 44.288 1.00 38.72 223 GLY A O 1
ATOM 1738 N N . ARG A 1 224 ? -4.346 32.490 45.160 1.00 32.94 224 ARG A N 1
ATOM 1739 C CA . ARG A 1 224 ? -4.412 32.843 46.589 1.00 32.94 224 ARG A CA 1
ATOM 1740 C C . ARG A 1 224 ? -3.003 33.090 47.108 1.00 32.94 224 ARG A C 1
ATOM 1742 O O . ARG A 1 224 ? -2.089 32.400 46.609 1.00 32.94 224 ARG A O 1
#

pLDDT: mean 76.5, std 15.05, range [32.94, 96.44]

Foldseek 3Di:
DKKKFWDQQQLPQDIWIWIFDFDPQPFFHDDTWTWPDPVPPHTDTDDDQPPDDPDGHFGFDYKAWDDPVLPQHIWIFTDTPPDDIDTGDRPNPDPQWFKEKEQEAFADDPLVCLVVGVVFGQAQKKKWKDQPPDIDIDGQWGSMDPVHTDNDSIDMGGPTNSAFGWMKIKIATPPGDMDIDIDGDGSYYYYRYDDQADADQQFDDGSSNHGPPPVPPDPDPDDD

Organism: NCBI:txid101924

Radius of gyration: 21.53 Å; chains: 1; bounding box: 48×52×67 Å

InterPro domains:
  IPR013517 FG-GAP repeat [PF13517] (8-78)
  IPR028994 Integrin alpha, N-terminal [G3DSA:2.130.10.130] (1-110)
  IPR028994 Integrin alpha, N-terminal [SSF69318] (2-110)